Protein AF-A0A9E0XZK2-F1 (afdb_monomer)

Mean predicted aligned error: 10.52 Å

Radius of gyration: 26.74 Å; Cα contacts (8 Å, |Δi|>4): 303; chains: 1; bounding box: 46×70×81 Å

Nearest PDB structures (foldseek):
  4ja3-assembly2_B  TM=2.113E-01  e=4.825E+00  Escherichia coli K-12
  7a0g-assembly1_HHH  TM=1.612E-01  e=3.892E+00  Serratia marcescens
  7p3r-assembly1_C  TM=1.752E-01  e=7.417E+00  Vibrio cholerae O1 biovar El Tor str. N16961

Sequence (325 aa):
MNGPWITQVLPELVREGLITADQAERIRARYAADPQRSGNRMLLVFAILGSLLVGLGIILIIAHNWDDLGRGTRTAIAFVPVVLGQGLVLYGIIRSPEVAAWREGPAVLLASALCACVSLIAQIHHIGGSLEGYLLTCAVLILPLLYVPGSFCAALGYLAMITWYAWIVRFEGFSTGERPWWFVPLLLAAVPFYLREARRNGTGAAFLWLSFFFALSTGLGSQLFYTDWTPAHVLGLAALAAAFTLVPWSHAGRELRTWPWVLIGGATMLLIMCVFSFRPVWEEFDMKDRADWPLIGVYIAIGTVAYVLASRTREPFERWPYPEG

Secondary structure (DSSP, 8-state):
--HHHHHHHHHHHHHTTSS-HHHHHHHHHHHS--GGGS--HHHHHHHHHHHHHHHHHHHHHHHHTTTTS-HHHHHHHHHHHHHHHHHHHHHHHHH-TT-HHHHHHHHHHHHHHHHHHHHHHHHHTT----HHHHHHHHHHHHHHHHHTT--HHHHHHHHHHHHHHHHHHHHHTTTTT---TTHHHHHHTTHHHHHHHHHHHTTSHHHHHHHHHHHHHHHHHHHTT-SS--HHHHHHHHHHHHHHHHGGGG--SS----HHHHHHHHHHHHHHHHHTTSHHHHHS--TT--TTHHHHHHHHHHHHHHHHHHHTT--TTS-SS----

Solvent-accessible surface area (backbone atoms only — not comparable to full-atom values): 17680 Å² total; per-residue (Å²): 133,73,58,73,59,60,64,66,49,42,65,55,40,39,72,70,65,78,40,52,72,68,57,44,50,54,50,39,65,72,48,53,69,64,68,82,74,62,63,58,63,67,58,51,49,49,50,51,51,51,50,50,52,52,52,49,52,53,50,49,56,51,59,75,48,46,85,82,48,54,69,70,57,51,52,52,58,42,44,47,53,34,56,52,16,52,51,42,35,51,47,15,59,75,76,37,70,86,42,62,65,37,29,34,52,26,38,42,48,24,43,52,24,46,44,51,24,55,55,46,49,30,61,77,68,67,54,84,79,54,68,48,58,52,40,50,52,41,44,63,70,40,51,58,43,40,67,73,64,50,16,64,63,41,42,52,52,43,46,53,42,45,39,48,29,30,47,47,38,25,62,75,21,58,88,78,68,44,57,40,66,68,39,56,61,57,53,56,70,46,44,65,51,52,55,52,44,49,74,73,44,19,73,38,73,66,39,28,52,50,35,34,52,50,40,49,36,52,59,55,50,63,58,43,66,60,86,71,82,40,79,65,51,54,54,18,50,46,21,42,20,50,27,29,50,35,53,65,49,64,56,88,70,65,80,54,41,40,62,41,25,30,52,51,14,48,50,50,42,50,50,49,57,56,57,70,65,39,68,70,64,66,72,71,52,66,87,81,79,67,89,59,53,68,60,30,50,50,27,38,50,49,18,52,50,37,47,59,51,20,61,75,67,46,72,84,90,76,68,85,93,60,88,89,102

Foldseek 3Di:
DDLPVLLVCLVVCCVVVVDPPVVSVVSCVVSVPPVVVPDPVVVVVVVVVVVVVVVVVVVVVCVVCVVVDDLVVLLVVLCVQLVVLVVLQVCCVPPPLPDLCSLAVSLVSNLVSLLSSLVSNCVSVVPDDDPLVSLLSSLVVSLVSCPRSVHLNSLLVSLVSLLVSQVCQLVVCLVVLGGSPVSVVSLVSCVVSLVVCCVPPQVDPSNLVSLLSNLVSVLSNLVSNDNDDAPLVLLLLLLLLLLLLLVQLLDPDDPGNNCSSPVSSVVSNVVSCVVVVDPVVNVPHDPPDDPCVVSSVVSNVSSVVSVVSSVVRDDPPPDPDDDDD

Structure (mmCIF, N/CA/C/O backbone):
data_AF-A0A9E0XZK2-F1
#
_entry.id   AF-A0A9E0XZK2-F1
#
loop_
_atom_site.group_PDB
_atom_site.id
_atom_site.type_symbol
_atom_site.label_atom_id
_atom_site.label_alt_id
_atom_site.label_comp_id
_atom_site.label_asym_id
_atom_site.label_entity_id
_atom_site.label_seq_id
_atom_site.pdbx_PDB_ins_code
_atom_site.Cartn_x
_atom_site.Cartn_y
_atom_site.Cartn_z
_atom_site.occupancy
_atom_site.B_iso_or_equiv
_atom_site.auth_seq_id
_atom_site.auth_comp_id
_atom_site.auth_asym_id
_atom_site.auth_atom_id
_atom_site.pdbx_PDB_model_num
ATOM 1 N N . MET A 1 1 ? -10.520 10.679 30.299 1.00 44.84 1 MET A N 1
ATOM 2 C CA . MET A 1 1 ? -10.585 11.101 31.716 1.00 44.84 1 MET A CA 1
ATOM 3 C C . MET A 1 1 ? -10.007 9.972 32.555 1.00 44.84 1 MET A C 1
ATOM 5 O O . MET A 1 1 ? -10.481 8.849 32.445 1.00 44.84 1 MET A O 1
ATOM 9 N N . ASN A 1 2 ? -8.914 10.229 33.271 1.00 43.69 2 ASN A N 1
ATOM 10 C CA . ASN A 1 2 ? -8.074 9.188 33.870 1.00 43.69 2 ASN A CA 1
ATOM 11 C C . ASN A 1 2 ? -8.764 8.582 35.115 1.00 43.69 2 ASN A C 1
ATOM 13 O O . ASN A 1 2 ? -8.826 9.220 36.148 1.00 43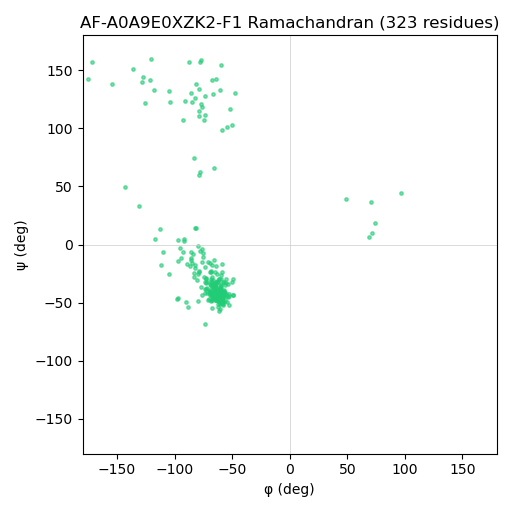.69 2 ASN A O 1
ATOM 17 N N . GLY A 1 3 ? -9.278 7.352 3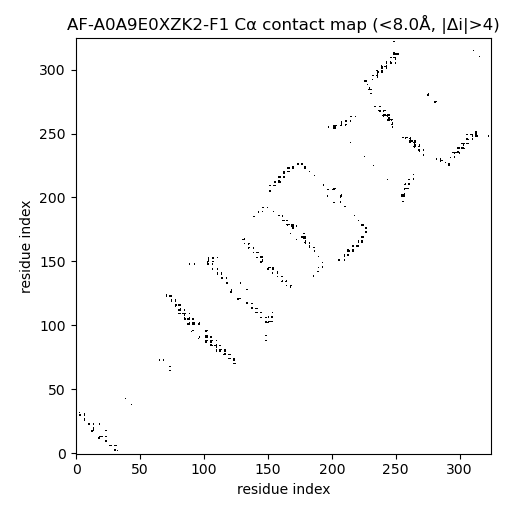5.060 1.00 55.72 3 GLY A N 1
ATOM 18 C CA . GLY A 1 3 ? -9.900 6.684 36.225 1.00 55.72 3 GLY A CA 1
ATOM 19 C C . GLY A 1 3 ? -9.099 6.669 37.552 1.00 55.72 3 GLY A C 1
ATOM 20 O O . GLY A 1 3 ? -9.735 6.761 38.600 1.00 55.72 3 GLY A O 1
ATOM 21 N N . PRO A 1 4 ? -7.744 6.625 37.560 1.00 58.91 4 PRO A N 1
ATOM 22 C CA . PRO A 1 4 ? -6.965 6.505 38.800 1.00 58.91 4 PRO A CA 1
ATOM 23 C C . PRO A 1 4 ? -7.037 7.707 39.752 1.00 58.91 4 PRO A C 1
ATOM 25 O O . PRO A 1 4 ? -6.929 7.524 40.963 1.00 58.91 4 PRO A O 1
ATOM 28 N N . TRP A 1 5 ? -7.214 8.934 39.240 1.00 70.44 5 TRP A N 1
ATOM 29 C CA . TRP A 1 5 ? -7.213 10.129 40.100 1.00 70.44 5 TRP A CA 1
ATOM 30 C C . TRP A 1 5 ? -8.532 10.273 40.867 1.00 70.44 5 TRP A C 1
ATOM 32 O O . TRP A 1 5 ? -8.520 10.621 42.041 1.00 70.44 5 TRP A O 1
ATOM 42 N N . ILE A 1 6 ? -9.664 9.915 40.246 1.00 73.19 6 ILE A N 1
ATOM 43 C CA . ILE A 1 6 ? -10.992 9.994 40.877 1.00 73.19 6 ILE A CA 1
ATOM 44 C C . ILE A 1 6 ? -11.034 9.126 42.138 1.00 73.19 6 ILE A C 1
ATOM 46 O O . ILE A 1 6 ? -11.542 9.555 43.169 1.00 73.19 6 ILE A O 1
ATOM 50 N N . THR A 1 7 ? -10.436 7.932 42.095 1.00 75.38 7 THR A N 1
ATOM 51 C CA . THR A 1 7 ? -10.405 7.022 43.249 1.00 75.38 7 THR A CA 1
ATOM 52 C C . THR A 1 7 ? -9.546 7.516 44.415 1.00 75.38 7 THR A C 1
ATOM 54 O O . THR A 1 7 ? -9.782 7.099 45.547 1.00 75.38 7 THR A O 1
ATOM 57 N N . GLN A 1 8 ? -8.573 8.397 44.155 1.00 80.00 8 GLN A N 1
ATOM 58 C CA . GLN A 1 8 ? -7.683 8.967 45.173 1.00 80.00 8 GLN A CA 1
ATOM 59 C C . GLN A 1 8 ? -8.307 10.165 45.901 1.00 80.00 8 GLN A C 1
ATOM 61 O O . GLN A 1 8 ? -7.992 10.377 47.065 1.00 80.00 8 GLN A O 1
ATOM 66 N N . VAL A 1 9 ? -9.216 10.901 45.250 1.00 85.25 9 VAL A N 1
ATOM 67 C CA . VAL A 1 9 ? -9.875 12.102 45.810 1.00 85.25 9 VAL A CA 1
ATOM 68 C C . VAL A 1 9 ? -11.166 11.758 46.581 1.00 85.25 9 VAL A C 1
ATOM 70 O O . VAL A 1 9 ? -11.630 12.532 47.415 1.00 85.25 9 VAL A O 1
ATOM 73 N N . LEU A 1 10 ? -11.728 10.557 46.381 1.00 84.88 10 LEU A N 1
ATOM 74 C CA . LEU A 1 10 ? -12.917 10.059 47.098 1.00 84.88 10 LEU A CA 1
ATOM 75 C C . LEU A 1 10 ? -12.867 10.193 48.638 1.00 84.88 10 LEU A C 1
ATOM 77 O O . LEU A 1 10 ? -13.878 10.600 49.207 1.00 84.88 10 LEU A O 1
ATOM 81 N N . PRO A 1 11 ? -11.756 9.883 49.340 1.00 84.69 11 PRO A N 1
ATOM 82 C CA . PRO A 1 11 ? -11.688 10.019 50.798 1.00 84.69 11 PRO A CA 1
ATOM 83 C C . PRO A 1 11 ? -11.812 11.472 51.270 1.00 84.69 11 PRO A C 1
ATOM 85 O O . PRO A 1 11 ? -12.386 11.735 52.325 1.00 84.69 11 PRO A O 1
ATOM 88 N N . GLU A 1 12 ? -11.290 12.412 50.485 1.00 85.00 12 GLU A N 1
ATOM 89 C CA . GLU A 1 12 ? -11.309 13.840 50.796 1.00 85.00 12 GLU A CA 1
ATOM 90 C C . GLU A 1 12 ? -12.720 14.414 50.612 1.00 85.00 12 GLU A C 1
ATOM 92 O O . GLU A 1 12 ? -13.231 15.082 51.506 1.00 85.00 12 GLU A O 1
ATOM 97 N N . LEU A 1 13 ? -13.417 14.003 49.546 1.00 84.75 13 LEU A N 1
ATOM 98 C CA . LEU A 1 13 ? -14.821 14.354 49.284 1.00 84.75 13 LEU A CA 1
ATOM 99 C C . LEU A 1 13 ? -15.794 13.805 50.343 1.00 84.75 13 LEU A C 1
ATOM 101 O O . LEU A 1 13 ? -16.803 14.443 50.646 1.00 84.75 13 LEU A O 1
ATOM 105 N N . VAL A 1 14 ? -15.503 12.631 50.919 1.00 89.19 14 VAL A N 1
ATOM 106 C CA . VAL A 1 14 ? -16.259 12.088 52.064 1.00 89.19 14 VAL A CA 1
ATOM 107 C C . VAL A 1 14 ? -15.980 12.906 53.326 1.00 89.19 14 VAL A C 1
ATOM 109 O O . VAL A 1 14 ? -16.904 13.206 54.081 1.00 89.19 14 VAL A O 1
ATOM 112 N N . ARG A 1 15 ? -14.720 13.303 53.554 1.00 86.38 15 ARG A N 1
ATOM 113 C CA . ARG A 1 15 ? -14.320 14.116 54.713 1.00 86.38 15 ARG A CA 1
ATOM 114 C C . ARG A 1 15 ? -14.919 15.524 54.674 1.00 86.38 15 ARG A C 1
ATOM 116 O O . ARG A 1 15 ? -15.268 16.059 55.719 1.00 86.38 15 ARG A O 1
ATOM 123 N N . GLU A 1 16 ? -15.061 16.099 53.486 1.00 89.75 16 GLU A N 1
ATOM 124 C CA . GLU A 1 16 ? -15.714 17.394 53.255 1.00 89.75 16 GLU A CA 1
ATOM 125 C C . GLU A 1 16 ? -17.250 17.318 53.318 1.00 89.75 16 GLU A C 1
ATOM 127 O O . GLU A 1 16 ? -17.923 18.341 53.219 1.00 89.75 16 GLU A O 1
ATOM 132 N N . GLY A 1 17 ? -17.826 16.121 53.491 1.00 85.81 17 GLY A N 1
ATOM 133 C CA . GLY A 1 17 ? -19.275 15.920 53.571 1.00 85.81 17 GLY A CA 1
ATOM 134 C C . GLY A 1 17 ? -20.010 16.111 52.241 1.00 85.81 17 GLY A C 1
ATOM 135 O O . GLY A 1 17 ? -21.238 16.133 52.220 1.00 85.81 17 GLY A O 1
ATOM 136 N N . LEU A 1 18 ? -19.278 16.232 51.129 1.00 85.38 18 LEU A N 1
ATOM 137 C CA . LEU A 1 18 ? -19.838 16.422 49.789 1.00 85.38 18 LEU A CA 1
ATOM 138 C C . LEU A 1 18 ? -20.483 15.142 49.244 1.00 85.38 18 LEU A C 1
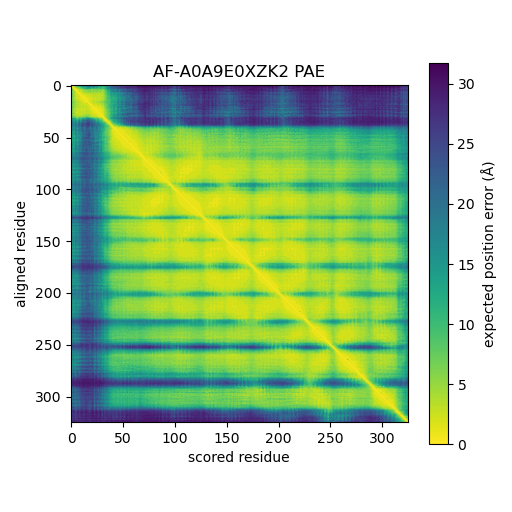ATOM 140 O O . LEU A 1 18 ? -21.417 15.211 48.445 1.00 85.38 18 LEU A O 1
ATOM 144 N N . ILE A 1 19 ? -19.992 13.976 49.669 1.00 89.31 19 ILE A N 1
ATOM 145 C CA . ILE A 1 19 ? -20.545 12.663 49.321 1.00 89.31 19 ILE A CA 1
ATOM 146 C C . ILE A 1 19 ? -20.605 11.757 50.553 1.00 89.31 19 ILE A C 1
ATOM 148 O O . ILE A 1 19 ? -19.788 11.851 51.467 1.00 89.31 19 ILE A O 1
ATOM 152 N N . THR A 1 20 ? -21.559 10.832 50.562 1.00 88.94 20 THR A N 1
ATOM 153 C CA . THR A 1 20 ? -21.659 9.794 51.598 1.00 88.94 20 THR A CA 1
ATOM 154 C C . THR A 1 20 ? -20.655 8.662 51.360 1.00 88.94 20 THR A C 1
ATOM 156 O O . THR A 1 20 ? -20.240 8.408 50.227 1.00 88.94 20 THR A O 1
ATOM 159 N N . ALA A 1 21 ? -20.299 7.930 52.422 1.00 84.25 21 ALA A N 1
ATOM 160 C CA . ALA A 1 21 ? -19.423 6.758 52.323 1.00 84.25 21 ALA A CA 1
ATOM 161 C C . ALA A 1 21 ? -19.968 5.697 51.343 1.00 84.25 21 ALA A C 1
ATOM 163 O O . ALA A 1 21 ? -19.204 5.090 50.597 1.00 84.25 21 ALA A O 1
ATOM 164 N N . ASP A 1 22 ? -21.293 5.540 51.279 1.00 83.94 22 ASP A N 1
ATOM 165 C CA . ASP A 1 22 ? -21.962 4.611 50.362 1.00 83.94 22 ASP A CA 1
ATOM 166 C C . ASP A 1 22 ? -21.847 5.057 48.888 1.00 83.94 22 ASP A C 1
ATOM 168 O O . ASP A 1 22 ? -21.555 4.263 47.991 1.00 83.94 22 ASP A O 1
ATOM 172 N N . GLN A 1 23 ? -21.977 6.363 48.619 1.00 84.19 23 GLN A N 1
ATOM 173 C CA . GLN A 1 23 ? -21.749 6.929 47.283 1.00 84.19 23 GLN A CA 1
ATOM 174 C C . GLN A 1 23 ? -20.290 6.794 46.844 1.00 84.19 23 GLN A C 1
ATOM 176 O O . GLN A 1 23 ? -20.031 6.473 45.681 1.00 84.19 23 GLN A O 1
ATOM 181 N N . ALA A 1 24 ? -19.346 7.004 47.762 1.00 84.69 24 ALA A N 1
ATOM 182 C CA . ALA A 1 24 ? -17.931 6.828 47.477 1.00 84.69 24 ALA A CA 1
ATOM 183 C C . ALA A 1 24 ? -17.616 5.384 47.074 1.00 84.69 24 ALA A C 1
ATOM 185 O O . ALA A 1 24 ? -16.894 5.165 46.100 1.00 84.69 24 ALA A O 1
ATOM 186 N N . GLU A 1 25 ? -18.229 4.406 47.741 1.00 81.69 25 GLU A N 1
ATOM 187 C CA . GLU A 1 25 ? -17.997 2.997 47.440 1.00 81.69 25 GLU A CA 1
ATOM 188 C C . GLU A 1 25 ? -18.648 2.555 46.125 1.00 81.69 25 GLU A C 1
ATOM 190 O O . GLU A 1 25 ? -18.048 1.802 45.359 1.00 81.69 25 GLU A O 1
ATOM 195 N N . ARG A 1 26 ? -19.805 3.119 45.757 1.00 81.00 26 ARG A N 1
ATOM 196 C CA . ARG A 1 26 ? -20.411 2.920 44.426 1.00 81.00 26 ARG A CA 1
ATOM 197 C C . ARG A 1 26 ? -19.560 3.497 43.294 1.00 81.00 26 ARG A C 1
ATOM 199 O O . ARG A 1 26 ? -19.451 2.887 42.229 1.00 81.00 26 ARG A O 1
ATOM 206 N N . ILE A 1 27 ? -18.946 4.662 43.507 1.00 80.19 27 ILE A N 1
ATOM 207 C CA . ILE A 1 27 ? -18.027 5.277 42.537 1.00 80.19 27 ILE A CA 1
ATOM 208 C C . ILE A 1 27 ? -16.739 4.455 42.453 1.00 80.19 27 ILE A C 1
ATOM 210 O O . ILE A 1 27 ? -16.266 4.169 41.352 1.00 80.19 27 ILE A O 1
ATOM 214 N N . ARG A 1 28 ? -16.207 4.008 43.595 1.00 80.25 28 ARG A N 1
ATOM 215 C CA . ARG A 1 28 ? -15.043 3.124 43.647 1.00 80.25 28 ARG A CA 1
ATOM 216 C C . ARG A 1 28 ? -15.325 1.808 42.929 1.00 80.25 28 ARG A C 1
ATOM 218 O O . ARG A 1 28 ? -14.511 1.422 42.112 1.00 80.25 28 ARG A O 1
ATOM 225 N N . ALA A 1 29 ? -16.486 1.185 43.107 1.00 78.81 29 ALA A N 1
ATOM 226 C CA . ALA A 1 29 ? -16.873 -0.023 42.374 1.00 78.81 29 ALA A CA 1
ATOM 227 C C . ALA A 1 29 ? -17.018 0.209 40.856 1.00 78.81 29 ALA A C 1
ATOM 229 O O . ALA A 1 29 ? -16.722 -0.677 40.060 1.00 78.81 29 ALA A O 1
ATOM 230 N N . ARG A 1 30 ? -17.437 1.409 40.430 1.00 77.88 30 ARG A N 1
ATOM 231 C CA . ARG A 1 30 ? -17.561 1.773 39.007 1.00 77.88 30 ARG A CA 1
ATOM 232 C C . ARG A 1 30 ? -16.209 2.008 38.323 1.00 77.88 30 ARG A C 1
ATOM 234 O O . ARG A 1 30 ? -16.104 1.768 37.120 1.00 77.88 30 ARG A O 1
ATOM 241 N N . TYR A 1 31 ? -15.223 2.510 39.068 1.00 70.31 31 TYR A N 1
ATOM 242 C CA . TYR A 1 31 ? -13.893 2.890 38.572 1.00 70.31 31 TYR A CA 1
ATOM 243 C C . TYR A 1 31 ? -12.756 1.980 39.035 1.00 70.31 31 TYR A C 1
ATOM 245 O O . TYR A 1 31 ? -11.636 2.150 38.551 1.00 70.31 31 TYR A O 1
ATOM 253 N N . ALA A 1 32 ? -13.022 1.025 39.930 1.00 68.00 32 ALA A N 1
ATOM 254 C CA . ALA A 1 32 ? -12.145 -0.093 40.227 1.00 68.00 32 ALA A CA 1
ATOM 255 C C . ALA A 1 32 ? -11.882 -0.763 38.888 1.00 68.00 32 ALA A C 1
ATOM 257 O O . ALA A 1 32 ? -12.764 -1.390 38.303 1.00 68.00 32 ALA A O 1
ATOM 258 N N . ALA A 1 33 ? -10.704 -0.467 38.347 1.00 54.41 33 ALA A N 1
ATOM 259 C CA . ALA A 1 33 ? -10.295 -0.915 37.041 1.00 54.41 33 ALA A CA 1
ATOM 260 C C . ALA A 1 33 ? -10.500 -2.420 37.017 1.00 54.41 33 ALA A C 1
ATOM 262 O O . ALA A 1 33 ? -9.887 -3.112 37.822 1.00 54.41 33 ALA A O 1
ATOM 263 N N . ASP A 1 34 ? -11.391 -2.882 36.143 1.00 51.97 34 ASP A N 1
ATOM 264 C CA . ASP A 1 34 ? -11.620 -4.294 35.894 1.00 51.97 34 ASP A CA 1
ATOM 265 C C . ASP A 1 34 ? -10.248 -4.947 35.636 1.00 51.97 34 ASP A C 1
ATOM 267 O O . ASP A 1 34 ? -9.660 -4.720 34.568 1.00 51.97 34 ASP A O 1
ATOM 271 N N . PRO A 1 35 ? -9.665 -5.683 36.607 1.00 50.66 35 PRO A N 1
ATOM 272 C CA . PRO A 1 35 ? -8.303 -6.197 36.482 1.00 50.66 35 PRO A CA 1
ATOM 273 C C . PRO A 1 35 ? -8.206 -7.193 35.321 1.00 50.66 35 PRO A C 1
ATOM 275 O O . PRO A 1 35 ? -7.126 -7.445 34.790 1.00 50.66 35 PRO A O 1
ATOM 278 N N . GLN A 1 36 ? -9.352 -7.717 34.873 1.00 47.94 36 GLN A N 1
ATOM 279 C CA . GLN A 1 36 ? -9.474 -8.607 33.726 1.00 47.94 36 GLN A CA 1
ATOM 280 C C . GLN A 1 36 ? -9.250 -7.905 32.380 1.00 47.94 36 GLN A C 1
ATOM 282 O O . GLN A 1 36 ? -8.971 -8.583 31.392 1.00 47.94 36 GLN A O 1
ATOM 287 N N . ARG A 1 37 ? -9.277 -6.564 32.310 1.00 48.84 37 ARG A N 1
ATOM 288 C CA . ARG A 1 37 ? -8.927 -5.819 31.086 1.00 48.84 37 ARG A CA 1
ATOM 289 C C . ARG A 1 37 ? -7.440 -5.525 30.927 1.00 48.84 37 ARG A C 1
ATOM 291 O O . ARG A 1 37 ? -7.005 -5.288 29.799 1.00 48.84 37 ARG A O 1
ATOM 298 N N . SER A 1 38 ? -6.633 -5.592 31.988 1.00 52.44 38 SER A N 1
ATOM 299 C CA . SER A 1 38 ? -5.178 -5.663 31.830 1.00 52.44 38 SER A CA 1
ATOM 300 C C . SER A 1 38 ? -4.784 -7.115 31.580 1.00 52.44 38 SER A C 1
ATOM 302 O O . SER A 1 38 ? -4.277 -7.796 32.468 1.00 52.44 38 SER A O 1
ATOM 304 N N . GLY A 1 39 ? -5.051 -7.608 30.366 1.00 60.12 39 GLY A N 1
ATOM 305 C CA . GLY A 1 39 ? -4.529 -8.899 29.926 1.00 60.12 39 GLY A CA 1
ATOM 306 C C . GLY A 1 39 ? -3.038 -8.973 30.254 1.00 60.12 39 GLY A C 1
ATOM 307 O O . GLY A 1 39 ? -2.304 -8.012 30.003 1.00 60.12 39 GLY A O 1
ATOM 308 N N . ASN A 1 40 ? -2.613 -10.067 30.892 1.00 78.00 40 ASN A N 1
ATOM 309 C CA . ASN A 1 40 ? -1.258 -10.217 31.409 1.00 78.00 40 ASN A CA 1
ATOM 310 C C . ASN A 1 40 ? -0.259 -10.068 30.250 1.00 78.00 40 ASN A C 1
ATOM 312 O O . ASN A 1 40 ? -0.056 -11.002 29.475 1.00 78.00 40 ASN A O 1
ATOM 316 N N . ARG A 1 41 ? 0.332 -8.873 30.097 1.00 81.88 41 ARG A N 1
ATOM 317 C CA . ARG A 1 41 ? 1.207 -8.520 28.965 1.00 81.88 41 ARG A CA 1
ATOM 318 C C . ARG A 1 41 ? 2.362 -9.506 28.832 1.00 81.88 41 ARG A C 1
ATOM 320 O O . ARG A 1 41 ? 2.767 -9.818 27.722 1.00 81.88 41 ARG A O 1
ATOM 327 N N . MET A 1 42 ? 2.837 -10.036 29.956 1.00 85.62 42 MET A N 1
ATOM 328 C CA . MET A 1 42 ? 3.874 -11.059 29.996 1.00 85.62 42 MET A CA 1
ATOM 329 C C . MET A 1 42 ? 3.390 -12.385 29.400 1.00 85.62 42 MET A C 1
ATOM 331 O O . MET A 1 42 ? 4.092 -12.986 28.596 1.00 85.62 42 MET A O 1
ATOM 335 N N . LEU A 1 43 ? 2.159 -12.802 29.712 1.00 88.69 43 LEU A N 1
ATOM 336 C CA . LEU A 1 43 ? 1.545 -13.991 29.120 1.00 88.69 43 LEU A CA 1
ATOM 337 C C . LEU A 1 43 ? 1.278 -13.805 27.622 1.00 88.69 43 LEU A C 1
ATOM 339 O O . LEU A 1 43 ? 1.485 -14.738 26.857 1.00 88.69 43 LEU A O 1
ATOM 343 N N . LEU A 1 44 ? 0.897 -12.599 27.187 1.00 86.00 44 LEU A N 1
ATOM 344 C CA . LEU A 1 44 ? 0.787 -12.267 25.763 1.00 86.00 44 LEU A CA 1
ATOM 345 C C . LEU A 1 44 ? 2.148 -12.358 25.060 1.00 86.00 44 LEU A C 1
ATOM 347 O O . LEU A 1 44 ? 2.236 -12.957 23.995 1.00 86.00 44 LEU A O 1
ATOM 351 N N . VAL A 1 45 ? 3.210 -11.806 25.654 1.00 90.44 45 VAL A N 1
ATOM 352 C CA . VAL A 1 45 ? 4.573 -11.898 25.105 1.00 90.44 45 VAL A CA 1
ATOM 353 C C . VAL A 1 45 ? 5.022 -13.355 25.013 1.00 90.44 45 VAL A C 1
ATOM 355 O O . VAL A 1 45 ? 5.504 -13.767 23.962 1.00 90.44 45 VAL A O 1
ATOM 358 N N . PHE A 1 46 ? 4.807 -14.161 26.058 1.00 93.12 46 PHE A N 1
ATOM 359 C CA . PHE A 1 46 ? 5.119 -15.591 26.020 1.00 93.12 46 PHE A CA 1
ATOM 360 C C . PHE A 1 46 ? 4.260 -16.361 25.017 1.00 93.12 46 PHE A C 1
ATOM 362 O O . PHE A 1 46 ? 4.777 -17.257 24.358 1.00 93.12 46 PHE A O 1
ATOM 369 N N . ALA A 1 47 ? 2.987 -16.004 24.846 1.00 89.25 47 ALA A N 1
ATOM 370 C CA . ALA A 1 47 ? 2.125 -16.605 23.833 1.00 89.25 47 ALA A CA 1
ATOM 371 C C . ALA A 1 47 ? 2.606 -16.266 22.414 1.00 89.25 47 ALA A C 1
ATOM 373 O O . ALA A 1 47 ? 2.687 -17.156 21.570 1.00 89.25 47 ALA A O 1
ATOM 374 N N . ILE A 1 48 ? 2.989 -15.009 22.160 1.00 89.81 48 ILE A N 1
ATOM 375 C CA . ILE A 1 48 ? 3.552 -14.577 20.875 1.00 89.81 48 ILE A CA 1
ATOM 376 C C . ILE A 1 48 ? 4.865 -15.317 20.612 1.00 89.81 48 ILE A C 1
ATOM 378 O O . ILE A 1 48 ? 4.978 -15.984 19.587 1.00 89.81 48 ILE A O 1
ATOM 382 N N . LEU A 1 49 ? 5.821 -15.272 21.545 1.00 92.25 49 LEU A N 1
ATOM 383 C CA . LEU A 1 49 ? 7.103 -15.969 21.410 1.00 92.25 49 LEU A CA 1
ATOM 384 C C . LEU A 1 49 ? 6.904 -17.473 21.210 1.00 92.25 49 LEU A C 1
ATOM 386 O O . LEU A 1 49 ? 7.445 -18.033 20.265 1.00 92.25 49 LEU A O 1
ATOM 390 N N . GLY A 1 50 ? 6.079 -18.116 22.036 1.00 93.56 50 GLY A N 1
ATOM 391 C CA . GLY A 1 50 ? 5.765 -19.538 21.912 1.00 93.56 50 GLY A CA 1
ATOM 392 C C . GLY A 1 50 ? 5.170 -19.883 20.547 1.00 93.56 50 GLY A C 1
ATOM 393 O O . GLY A 1 50 ? 5.629 -20.823 19.904 1.00 93.56 50 GLY A O 1
ATOM 394 N N . SER A 1 51 ? 4.213 -19.090 20.056 1.00 91.31 51 SER A N 1
ATOM 395 C CA . SER A 1 51 ? 3.621 -19.295 18.728 1.00 91.31 51 SER A CA 1
ATOM 396 C C . SER A 1 51 ? 4.633 -19.120 17.590 1.00 91.31 51 SER A C 1
ATOM 398 O O . SER A 1 51 ? 4.620 -19.904 16.642 1.00 91.31 51 SER A O 1
ATOM 400 N N . LEU A 1 52 ? 5.554 -18.155 17.709 1.00 91.50 52 LEU A N 1
ATOM 401 C CA . LEU A 1 52 ? 6.633 -17.939 16.745 1.00 91.50 52 LEU A CA 1
ATOM 402 C C . LEU A 1 52 ? 7.624 -19.104 16.747 1.00 91.50 52 LEU A C 1
ATOM 404 O O . LEU A 1 52 ? 7.986 -19.577 15.676 1.00 91.50 52 LEU A O 1
ATOM 408 N N . LEU A 1 53 ? 8.028 -19.598 17.923 1.00 94.62 53 LEU A N 1
ATOM 409 C CA . LEU A 1 53 ? 8.921 -20.754 18.036 1.00 94.62 53 LEU A CA 1
ATOM 410 C C . LEU A 1 53 ? 8.281 -22.017 17.452 1.00 94.62 53 LEU A C 1
ATOM 412 O O . LEU A 1 53 ? 8.942 -22.745 16.718 1.00 94.62 53 LEU A O 1
ATOM 416 N N . VAL A 1 54 ? 7.000 -22.268 17.740 1.00 94.31 54 VAL A N 1
ATOM 417 C CA . VAL A 1 54 ? 6.268 -23.411 17.173 1.00 94.31 54 VAL A CA 1
ATOM 418 C C . VAL A 1 54 ? 6.161 -23.280 15.655 1.00 94.31 54 VAL A C 1
ATOM 420 O O . VAL A 1 54 ? 6.479 -24.228 14.940 1.00 94.31 54 VAL A O 1
ATOM 423 N N . GLY A 1 55 ? 5.772 -22.105 15.151 1.00 90.50 55 GLY A N 1
ATOM 424 C CA . GLY A 1 55 ? 5.701 -21.839 13.715 1.00 90.50 55 GLY A CA 1
ATOM 425 C C . GLY A 1 55 ? 7.052 -22.036 13.025 1.00 90.50 55 GLY A C 1
ATOM 426 O O . GLY A 1 55 ? 7.129 -22.721 12.008 1.00 90.50 55 GLY A O 1
ATOM 427 N N . LEU A 1 56 ? 8.129 -21.514 13.616 1.00 92.62 56 LEU A N 1
ATOM 428 C CA . LEU A 1 56 ? 9.486 -21.680 13.104 1.00 92.62 56 LEU A CA 1
ATOM 429 C C . LEU A 1 56 ? 9.937 -23.144 13.142 1.00 92.62 56 LEU A C 1
ATOM 431 O O . LEU A 1 56 ? 10.529 -23.614 12.178 1.00 92.62 56 LEU A O 1
ATOM 435 N N . GLY A 1 57 ? 9.622 -23.885 14.207 1.00 96.25 57 GLY A N 1
ATOM 436 C CA . GLY A 1 57 ? 9.911 -25.316 14.308 1.00 96.25 57 GLY A CA 1
ATOM 437 C C . GLY A 1 57 ? 9.232 -26.127 13.202 1.00 96.25 57 GLY A C 1
ATOM 438 O O . GLY A 1 57 ? 9.878 -26.955 12.564 1.00 96.25 57 GLY A O 1
ATOM 439 N N . ILE A 1 58 ? 7.959 -25.838 12.910 1.00 92.25 58 ILE A N 1
ATOM 440 C CA . ILE A 1 58 ? 7.231 -26.458 11.791 1.00 92.25 58 ILE A CA 1
ATOM 441 C C . ILE A 1 58 ? 7.914 -26.123 10.459 1.00 92.25 58 ILE A C 1
ATOM 443 O O . ILE A 1 58 ? 8.160 -27.024 9.657 1.00 92.25 58 ILE A O 1
ATOM 447 N N . ILE A 1 59 ? 8.263 -24.851 10.237 1.00 92.88 59 ILE A N 1
ATOM 448 C CA . ILE A 1 59 ? 8.964 -24.412 9.021 1.00 92.88 59 ILE A CA 1
ATOM 449 C C . ILE A 1 59 ? 10.314 -25.127 8.879 1.00 92.88 59 ILE A C 1
ATOM 451 O O . ILE A 1 59 ? 10.634 -25.577 7.785 1.00 92.88 59 ILE A O 1
ATOM 455 N N . LEU A 1 60 ? 11.083 -25.286 9.961 1.00 94.25 60 LEU A N 1
ATOM 456 C CA . LEU A 1 60 ? 12.381 -25.968 9.948 1.00 94.25 60 LEU A CA 1
ATOM 457 C C . LEU A 1 60 ? 12.259 -27.453 9.604 1.00 94.25 60 LEU A C 1
ATOM 459 O O . LEU A 1 60 ? 13.051 -27.956 8.812 1.00 94.25 60 LEU A O 1
ATOM 463 N N . ILE A 1 61 ? 11.263 -28.150 10.159 1.00 94.19 61 ILE A N 1
ATOM 464 C CA . ILE A 1 61 ? 11.010 -29.558 9.827 1.00 94.19 61 ILE A CA 1
ATOM 465 C C . ILE A 1 61 ? 10.662 -29.688 8.341 1.00 94.19 61 ILE A C 1
ATOM 467 O O . ILE A 1 61 ? 11.221 -30.543 7.656 1.00 94.19 61 ILE A O 1
ATOM 471 N N . ILE A 1 62 ? 9.780 -28.825 7.827 1.00 92.38 62 ILE A N 1
ATOM 472 C CA . ILE A 1 62 ? 9.414 -28.814 6.404 1.00 92.38 62 ILE A CA 1
ATOM 473 C C . ILE A 1 62 ? 10.636 -28.505 5.535 1.00 92.38 62 ILE A C 1
ATOM 475 O O . ILE A 1 62 ? 10.855 -29.192 4.543 1.00 92.38 62 ILE A O 1
ATOM 479 N N . ALA A 1 63 ? 11.436 -27.506 5.912 1.00 91.94 63 ALA A N 1
ATOM 480 C CA . ALA A 1 63 ? 12.631 -27.102 5.181 1.00 91.94 63 ALA A CA 1
ATOM 481 C C . ALA A 1 63 ? 13.682 -28.220 5.138 1.00 91.94 63 ALA A C 1
ATOM 483 O O . ALA A 1 63 ? 14.266 -28.462 4.089 1.00 91.94 63 ALA A O 1
ATOM 484 N N . HIS A 1 64 ? 13.887 -28.937 6.246 1.00 94.06 64 HIS A N 1
ATOM 485 C CA . HIS A 1 64 ? 14.828 -30.055 6.303 1.00 94.06 64 HIS A CA 1
ATOM 486 C C . HIS A 1 64 ? 14.414 -31.221 5.397 1.00 94.06 64 HIS A C 1
ATOM 488 O O . HIS A 1 64 ? 15.270 -31.856 4.796 1.00 94.06 64 HIS A O 1
ATOM 494 N N . ASN A 1 65 ? 13.109 -31.478 5.272 1.00 94.62 65 ASN A N 1
ATOM 495 C CA . ASN A 1 65 ? 12.577 -32.541 4.414 1.00 94.62 65 ASN A CA 1
ATOM 496 C C . ASN A 1 65 ? 12.250 -32.052 2.988 1.00 94.62 65 ASN A C 1
ATOM 498 O O . ASN A 1 65 ? 11.669 -32.800 2.209 1.00 94.62 65 ASN A O 1
ATOM 502 N N . TRP A 1 66 ? 12.555 -30.796 2.638 1.00 93.31 66 TRP A N 1
ATOM 503 C CA . TRP A 1 66 ? 12.001 -30.134 1.451 1.00 93.31 66 TRP A CA 1
ATOM 504 C C . TRP A 1 66 ? 12.358 -30.822 0.130 1.00 93.31 66 TRP A C 1
ATOM 506 O O . TRP A 1 66 ? 11.507 -30.928 -0.759 1.00 93.31 66 TRP A O 1
ATOM 516 N N . ASP A 1 67 ? 13.595 -31.301 0.014 1.00 90.88 67 ASP A N 1
ATOM 517 C CA . ASP A 1 67 ? 14.113 -31.906 -1.214 1.00 90.88 67 ASP A CA 1
ATOM 518 C C . ASP A 1 67 ? 13.515 -33.295 -1.481 1.00 90.88 67 ASP A C 1
ATOM 520 O O . ASP A 1 67 ? 13.281 -33.650 -2.640 1.00 90.88 67 ASP A O 1
ATOM 524 N N . ASP A 1 68 ? 13.154 -34.024 -0.422 1.00 94.19 68 ASP A N 1
ATOM 525 C CA . ASP A 1 68 ? 12.522 -35.346 -0.502 1.00 94.19 68 ASP A CA 1
ATOM 526 C C . ASP A 1 68 ? 11.034 -35.271 -0.893 1.00 94.19 68 ASP A C 1
ATOM 528 O O . ASP A 1 68 ? 10.421 -36.264 -1.297 1.00 94.19 68 ASP A O 1
ATOM 532 N N . LEU A 1 69 ? 10.416 -34.088 -0.805 1.00 93.25 69 LEU A N 1
ATOM 533 C CA . LEU A 1 69 ? 9.006 -33.902 -1.135 1.00 93.25 69 LEU A CA 1
ATOM 534 C C . LEU A 1 69 ? 8.783 -33.810 -2.650 1.00 93.25 69 LEU A C 1
ATOM 536 O O . LEU A 1 69 ? 9.406 -33.025 -3.373 1.00 93.25 69 LEU A O 1
ATOM 540 N N . GLY A 1 70 ? 7.777 -34.535 -3.143 1.00 94.38 70 GLY A N 1
ATOM 541 C CA . GLY A 1 70 ? 7.292 -34.384 -4.515 1.00 94.38 70 GLY A CA 1
ATOM 542 C C . GLY A 1 70 ? 6.782 -32.964 -4.807 1.00 94.38 70 GLY A C 1
ATOM 543 O O . GLY A 1 70 ? 6.318 -32.252 -3.913 1.00 94.38 70 GLY A O 1
ATOM 544 N N . ARG A 1 71 ? 6.822 -32.555 -6.084 1.00 92.56 71 ARG A N 1
ATOM 545 C CA . ARG A 1 71 ? 6.380 -31.216 -6.528 1.00 92.56 71 ARG A CA 1
ATOM 546 C C . ARG A 1 71 ? 4.955 -30.878 -6.073 1.00 92.56 71 ARG A C 1
ATOM 548 O O . ARG A 1 71 ? 4.736 -29.803 -5.531 1.00 92.56 71 ARG A O 1
ATOM 555 N N . GLY A 1 72 ? 4.012 -31.815 -6.213 1.00 94.62 72 GLY A N 1
ATOM 556 C CA . GLY A 1 72 ? 2.620 -31.611 -5.792 1.00 94.62 72 GLY A CA 1
ATOM 557 C C . GLY A 1 72 ? 2.469 -31.341 -4.291 1.00 94.62 72 GLY A C 1
ATOM 558 O O . GLY A 1 72 ? 1.725 -30.443 -3.904 1.00 94.62 72 GLY A O 1
ATOM 559 N N . THR A 1 73 ? 3.220 -32.055 -3.447 1.00 94.12 73 THR A N 1
ATOM 560 C CA . THR A 1 73 ? 3.201 -31.857 -1.990 1.00 94.12 73 THR A CA 1
ATOM 561 C C . THR A 1 73 ? 3.774 -30.496 -1.604 1.00 94.12 73 THR A C 1
ATOM 563 O O . THR A 1 73 ? 3.185 -29.804 -0.778 1.00 94.12 73 THR A O 1
ATOM 566 N N . ARG A 1 74 ? 4.875 -30.068 -2.238 1.00 94.94 74 ARG A N 1
ATOM 567 C CA . ARG A 1 74 ? 5.451 -28.730 -2.023 1.00 94.94 74 ARG A CA 1
ATOM 568 C C . ARG A 1 74 ? 4.472 -27.622 -2.404 1.00 94.94 74 ARG A C 1
ATOM 570 O O . ARG A 1 74 ? 4.288 -26.684 -1.630 1.00 94.94 74 ARG A O 1
ATOM 577 N N . THR A 1 75 ? 3.788 -27.761 -3.541 1.00 95.12 75 THR A N 1
ATOM 578 C CA . THR A 1 75 ? 2.748 -26.812 -3.959 1.00 95.12 75 THR A CA 1
ATOM 579 C C . THR A 1 75 ? 1.592 -26.792 -2.959 1.00 95.12 75 THR A C 1
ATOM 581 O O . THR A 1 75 ? 1.172 -25.717 -2.543 1.00 95.12 75 THR A O 1
ATOM 584 N N . ALA A 1 76 ? 1.118 -27.954 -2.498 1.00 95.56 76 ALA A N 1
ATOM 585 C CA . ALA A 1 76 ? 0.067 -28.021 -1.483 1.00 95.56 76 ALA A CA 1
ATOM 586 C C . ALA A 1 76 ? 0.475 -27.308 -0.181 1.00 95.56 76 ALA A C 1
ATOM 588 O O . ALA A 1 76 ? -0.293 -26.494 0.328 1.00 95.56 76 ALA A O 1
ATOM 589 N N . ILE A 1 77 ? 1.699 -27.541 0.311 1.00 94.88 77 ILE A N 1
ATOM 590 C CA . ILE A 1 77 ? 2.253 -26.863 1.495 1.00 94.88 77 ILE A CA 1
ATOM 591 C C . ILE A 1 77 ? 2.298 -25.343 1.291 1.00 94.88 77 ILE A C 1
ATOM 593 O O . ILE A 1 77 ? 1.909 -24.603 2.193 1.00 94.88 77 ILE A O 1
ATOM 597 N N . ALA A 1 78 ? 2.698 -24.864 0.108 1.00 95.38 78 ALA A N 1
ATOM 598 C CA . ALA A 1 78 ? 2.743 -23.433 -0.198 1.00 95.38 78 ALA A CA 1
ATOM 599 C C . ALA A 1 78 ? 1.363 -22.752 -0.114 1.00 95.38 78 ALA A C 1
ATOM 601 O O . ALA A 1 78 ? 1.282 -21.571 0.226 1.00 95.38 78 ALA A O 1
ATOM 602 N N . PHE A 1 79 ? 0.272 -23.477 -0.385 1.00 96.94 79 PHE A N 1
ATOM 603 C CA . PHE A 1 79 ? -1.095 -22.957 -0.271 1.00 96.94 79 PHE A CA 1
ATOM 604 C C . PHE A 1 79 ? -1.684 -23.042 1.146 1.00 96.94 79 PHE A C 1
ATOM 606 O O . PHE A 1 79 ? -2.659 -22.341 1.426 1.00 96.94 79 PHE A O 1
ATOM 613 N N . VAL A 1 80 ? -1.112 -23.835 2.063 1.00 95.88 80 VAL A N 1
ATOM 614 C CA . VAL A 1 80 ? -1.642 -23.991 3.434 1.00 95.88 80 VAL A CA 1
ATOM 615 C C . VAL A 1 80 ? -1.812 -22.641 4.153 1.00 95.88 80 VAL A C 1
ATOM 617 O O . VAL A 1 80 ? -2.914 -22.382 4.645 1.00 95.88 80 VAL A O 1
ATOM 620 N N . PRO A 1 81 ? -0.813 -21.732 4.184 1.00 95.31 81 PRO A N 1
ATOM 621 C CA . PRO A 1 81 ? -0.973 -20.434 4.841 1.00 95.31 81 PRO A CA 1
ATOM 622 C C . PRO A 1 81 ? -2.063 -19.564 4.201 1.00 95.31 81 PRO A C 1
ATOM 624 O O . PRO A 1 81 ? -2.746 -18.822 4.906 1.00 95.31 81 PRO A O 1
ATOM 627 N N . VAL A 1 82 ? -2.261 -19.673 2.882 1.00 97.25 82 VAL A N 1
ATOM 628 C CA . VAL A 1 82 ? -3.293 -18.923 2.149 1.00 97.25 82 VAL A CA 1
ATOM 629 C C . VAL A 1 82 ? -4.683 -19.405 2.550 1.00 97.25 82 VAL A C 1
ATOM 631 O O . VAL A 1 82 ? -5.529 -18.587 2.905 1.00 97.25 82 VAL A O 1
ATOM 634 N N . VAL A 1 83 ? -4.911 -20.721 2.564 1.00 97.62 83 VAL A N 1
ATOM 635 C CA . VAL A 1 83 ? -6.202 -21.313 2.956 1.00 97.62 83 VAL A CA 1
ATOM 636 C C . VAL A 1 83 ? -6.532 -20.987 4.414 1.00 97.62 83 VAL A C 1
ATOM 638 O O . VAL A 1 83 ? -7.654 -20.583 4.722 1.00 97.62 83 VAL A O 1
ATOM 641 N N . LEU A 1 84 ? -5.547 -21.083 5.314 1.00 95.81 84 LEU A N 1
ATOM 642 C CA . LEU A 1 84 ? -5.719 -20.692 6.716 1.00 95.81 84 LEU A CA 1
ATOM 643 C C . LEU A 1 84 ? -6.030 -19.194 6.857 1.00 95.81 84 LEU A C 1
ATOM 645 O O . LEU A 1 84 ? -6.948 -18.826 7.589 1.00 95.81 84 LEU A O 1
ATOM 649 N N . GLY A 1 85 ? -5.317 -18.331 6.127 1.00 95.25 85 GLY A N 1
ATOM 650 C CA . GLY A 1 85 ? -5.561 -16.889 6.110 1.00 95.25 85 GLY A CA 1
ATOM 651 C C . GLY A 1 85 ? -6.963 -16.536 5.607 1.00 95.25 85 GLY A C 1
ATOM 652 O O . GLY A 1 85 ? -7.659 -15.741 6.237 1.00 95.25 85 GLY A O 1
ATOM 653 N N . GLN A 1 86 ? -7.420 -17.174 4.527 1.00 95.88 86 GLN A N 1
ATOM 654 C CA . GLN A 1 86 ? -8.780 -17.016 4.002 1.00 95.88 86 GLN A CA 1
ATOM 655 C C . GLN A 1 86 ? -9.832 -17.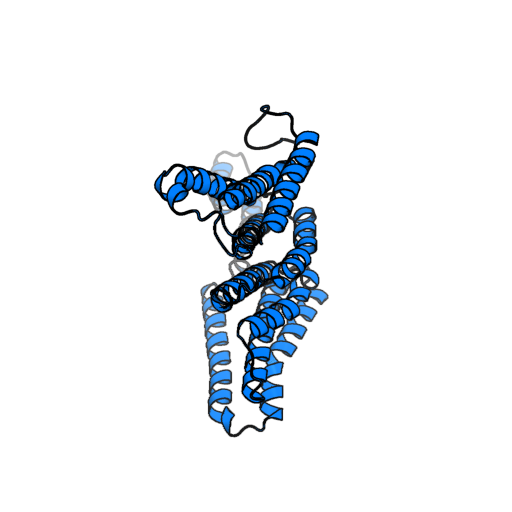438 5.033 1.00 95.88 86 GLN A C 1
ATOM 657 O O . GLN A 1 86 ? -10.788 -16.699 5.267 1.00 95.88 86 GLN A O 1
ATOM 662 N N . GLY A 1 87 ? -9.631 -18.582 5.695 1.00 95.31 87 GLY A N 1
ATOM 663 C CA . GLY A 1 87 ? -10.513 -19.061 6.759 1.00 95.31 87 GLY A CA 1
ATOM 664 C C . GLY A 1 87 ? -10.591 -18.095 7.943 1.00 95.31 87 GLY A C 1
ATOM 665 O O . GLY A 1 87 ? -11.683 -17.818 8.435 1.00 95.31 87 GLY A O 1
ATOM 666 N N . LEU A 1 88 ? -9.459 -17.524 8.367 1.00 94.00 88 LEU A N 1
ATOM 667 C CA . LEU A 1 88 ? -9.406 -16.548 9.460 1.00 94.00 88 LEU A CA 1
ATOM 668 C C . LEU A 1 88 ? -10.073 -15.217 9.094 1.00 94.00 88 LEU A C 1
ATOM 670 O O . LEU A 1 88 ? -10.791 -14.655 9.921 1.00 94.00 88 LEU A O 1
ATOM 674 N N . VAL A 1 89 ? -9.879 -14.724 7.865 1.00 93.75 89 VAL A N 1
ATOM 675 C CA . VAL A 1 89 ? -10.570 -13.523 7.368 1.00 93.75 89 VAL A CA 1
ATOM 676 C C . VAL A 1 89 ? -12.078 -13.766 7.322 1.00 93.75 89 VAL A C 1
ATOM 678 O O . VAL A 1 89 ? -12.845 -12.952 7.835 1.00 93.75 89 VAL A O 1
ATOM 681 N N . LEU A 1 90 ? -12.511 -14.904 6.771 1.00 93.81 90 LEU A N 1
ATOM 682 C CA . LEU A 1 90 ? -13.925 -15.269 6.696 1.00 93.81 90 LEU A CA 1
ATOM 683 C C . LEU A 1 90 ? -14.549 -15.399 8.091 1.00 93.81 90 LEU A C 1
ATOM 685 O O . LEU A 1 90 ? -15.621 -14.855 8.348 1.00 93.81 90 LEU A O 1
ATOM 689 N N . TYR A 1 91 ? -13.853 -16.062 9.014 1.00 92.12 91 TYR A N 1
ATOM 690 C CA . TYR A 1 91 ? -14.269 -16.173 10.408 1.00 92.12 91 TYR A CA 1
ATOM 691 C C . TYR A 1 91 ? -14.415 -14.799 11.073 1.00 92.12 91 TYR A C 1
ATOM 693 O O . TYR A 1 91 ? -15.422 -14.546 11.737 1.00 92.12 91 TYR A O 1
ATOM 701 N N . GLY A 1 92 ? -13.447 -13.898 10.867 1.00 89.25 92 GLY A N 1
ATOM 702 C CA . GLY A 1 92 ? -13.481 -12.540 11.406 1.00 89.25 92 GLY A CA 1
ATOM 703 C C . GLY A 1 92 ? -14.684 -11.740 10.908 1.00 89.25 92 GLY A C 1
ATOM 704 O O . GLY A 1 92 ? -15.352 -11.085 11.705 1.00 89.25 92 GLY A O 1
ATOM 705 N N . ILE A 1 93 ? -15.014 -11.865 9.620 1.00 88.94 93 ILE A N 1
ATOM 706 C CA . ILE A 1 93 ? -16.167 -11.194 9.004 1.00 88.94 93 ILE A CA 1
ATOM 707 C C . ILE A 1 93 ? -17.494 -11.742 9.543 1.00 88.94 93 ILE A C 1
ATOM 709 O O . ILE A 1 93 ? -18.392 -10.960 9.841 1.00 88.94 93 ILE A O 1
ATOM 713 N N . ILE A 1 94 ? -17.632 -13.066 9.681 1.00 90.56 94 ILE A N 1
ATOM 714 C CA . ILE A 1 94 ? -18.898 -13.694 10.093 1.00 90.56 94 ILE A CA 1
ATOM 715 C C . ILE A 1 94 ? -19.152 -13.524 11.594 1.00 90.56 94 ILE A C 1
ATOM 717 O O . ILE A 1 94 ? -20.282 -13.272 12.006 1.00 90.56 94 ILE A O 1
ATOM 721 N N . ARG A 1 95 ? -18.123 -13.717 12.425 1.00 86.69 95 ARG A N 1
ATOM 722 C CA . ARG A 1 95 ? -18.305 -13.927 13.869 1.00 86.69 95 ARG A CA 1
ATOM 723 C C . ARG A 1 95 ? -17.943 -12.719 14.726 1.00 86.69 95 ARG A C 1
ATOM 725 O O . ARG A 1 95 ? -18.470 -12.600 15.827 1.00 86.69 95 ARG A O 1
ATOM 732 N N . SER A 1 96 ? -17.068 -11.844 14.232 1.00 81.44 96 SER A N 1
ATOM 733 C CA . SER A 1 96 ? -16.523 -10.717 15.000 1.00 81.44 96 SER A CA 1
ATOM 734 C C . SER A 1 96 ? -16.330 -9.444 14.154 1.00 81.44 96 SER A C 1
ATOM 736 O O . SER A 1 96 ? -15.255 -8.840 14.225 1.00 81.44 96 SER A O 1
ATOM 738 N N . PRO A 1 97 ? -17.334 -8.991 13.374 1.00 77.88 97 PRO A N 1
ATOM 739 C CA . PRO A 1 97 ? -17.163 -7.880 12.431 1.00 77.88 97 PRO A CA 1
ATOM 740 C C . PRO A 1 97 ? -16.806 -6.544 13.104 1.00 77.88 97 PRO A C 1
ATOM 742 O O . PRO A 1 97 ? -16.183 -5.685 12.482 1.00 77.88 97 PRO A O 1
ATOM 745 N N . GLU A 1 98 ? -17.171 -6.365 14.376 1.00 77.38 98 GLU A N 1
ATOM 746 C CA . GLU A 1 98 ? -16.908 -5.136 15.137 1.00 77.38 98 GLU A CA 1
ATOM 747 C C . GLU A 1 98 ? -15.490 -5.074 15.728 1.00 77.38 98 GLU A C 1
ATOM 749 O O . GLU A 1 98 ? -15.005 -4.002 16.096 1.00 77.38 98 GLU A O 1
ATOM 754 N N . VAL A 1 99 ? -14.790 -6.210 15.816 1.00 80.75 99 VAL A N 1
ATOM 755 C CA . VAL A 1 99 ? -13.478 -6.287 16.465 1.00 80.75 99 VAL A CA 1
ATOM 756 C C . VAL A 1 99 ? -12.376 -6.081 15.433 1.00 80.75 99 VAL A C 1
ATOM 758 O O . VAL A 1 99 ? -12.040 -6.984 14.668 1.00 80.75 99 VAL A O 1
ATOM 761 N N . ALA A 1 100 ? -11.731 -4.912 15.472 1.00 80.50 100 ALA A N 1
ATOM 762 C CA . ALA A 1 100 ? -10.656 -4.555 14.542 1.00 80.50 100 ALA A CA 1
ATOM 763 C C . ALA A 1 100 ? -9.518 -5.597 14.478 1.00 80.50 100 ALA A C 1
ATOM 765 O O . ALA A 1 100 ? -8.974 -5.841 13.406 1.00 80.50 100 ALA A O 1
ATOM 766 N N . ALA A 1 101 ? -9.190 -6.271 15.587 1.00 81.88 101 ALA A N 1
ATOM 767 C CA . ALA A 1 101 ? -8.146 -7.302 15.609 1.00 81.88 101 ALA A CA 1
ATOM 768 C C . ALA A 1 101 ? -8.442 -8.487 14.667 1.00 81.88 101 ALA A C 1
ATOM 770 O O . ALA A 1 101 ? -7.533 -8.973 13.994 1.00 81.88 101 ALA A O 1
ATOM 771 N N . TRP A 1 102 ? -9.711 -8.901 14.562 1.00 84.56 102 TRP A N 1
ATOM 772 C CA . TRP A 1 102 ? -10.156 -9.972 13.658 1.00 84.56 102 TRP A CA 1
ATOM 773 C C . TRP A 1 102 ? -10.231 -9.533 12.192 1.00 84.56 102 TRP A C 1
ATOM 775 O O . TRP A 1 102 ? -10.360 -10.368 11.301 1.00 84.56 102 TRP A O 1
ATOM 785 N N . ARG A 1 103 ? -10.107 -8.230 11.938 1.00 85.19 103 ARG A N 1
ATOM 786 C CA . ARG A 1 103 ? -10.097 -7.636 10.604 1.00 85.19 103 ARG A CA 1
ATOM 787 C C . ARG A 1 103 ? -8.680 -7.391 10.098 1.00 85.19 103 ARG A C 1
ATOM 789 O O . ARG A 1 103 ? -8.371 -7.724 8.961 1.00 85.19 103 ARG A O 1
ATOM 796 N N . GLU A 1 104 ? -7.821 -6.820 10.941 1.00 89.88 104 GLU A N 1
ATOM 797 C CA . GLU A 1 104 ? -6.455 -6.431 10.575 1.00 89.88 104 GLU A CA 1
ATOM 798 C C . GLU A 1 104 ? -5.491 -7.625 10.587 1.00 89.88 104 GLU A C 1
ATOM 800 O O . GLU A 1 104 ? -4.769 -7.839 9.617 1.00 89.88 104 GLU A O 1
ATOM 805 N N . GLY A 1 105 ? -5.497 -8.434 11.654 1.00 90.69 105 GLY A N 1
ATOM 806 C CA . GLY A 1 105 ? -4.553 -9.546 11.818 1.00 90.69 105 GLY A CA 1
ATOM 807 C C . GLY A 1 105 ? -4.668 -10.591 10.702 1.00 90.69 105 GLY A C 1
ATOM 808 O O . GLY A 1 105 ? -3.682 -10.840 10.005 1.00 90.69 105 GLY A O 1
ATOM 809 N N . PRO A 1 106 ? -5.866 -11.162 10.469 1.00 93.56 106 PRO A N 1
ATOM 810 C CA . PRO A 1 106 ? -6.083 -12.112 9.381 1.00 93.56 106 PRO A CA 1
ATOM 811 C C . PRO A 1 106 ? -5.813 -11.540 7.987 1.00 93.56 106 PRO A C 1
ATOM 813 O O . PRO A 1 106 ? -5.286 -12.255 7.140 1.00 93.56 106 PRO A O 1
ATOM 816 N N . ALA A 1 107 ? -6.125 -10.262 7.740 1.00 94.62 107 ALA A N 1
ATOM 817 C CA . ALA A 1 107 ? -5.854 -9.633 6.449 1.00 94.62 107 ALA A CA 1
ATOM 818 C C . ALA A 1 107 ? -4.348 -9.494 6.185 1.00 94.62 107 ALA A C 1
ATOM 820 O O . ALA A 1 107 ? -3.892 -9.827 5.096 1.00 94.62 107 ALA A O 1
ATOM 821 N N . VAL A 1 108 ? -3.563 -9.066 7.178 1.00 94.69 108 VAL A N 1
ATOM 822 C CA . VAL A 1 108 ? -2.097 -8.992 7.054 1.00 94.69 108 VAL A CA 1
ATOM 823 C C . VAL A 1 108 ? -1.494 -10.385 6.886 1.00 94.69 108 VAL A C 1
ATOM 825 O O . VAL A 1 108 ? -0.632 -10.575 6.032 1.00 94.69 108 VAL A O 1
ATOM 828 N N . LEU A 1 109 ? -1.971 -11.374 7.648 1.00 94.94 109 LEU A N 1
ATOM 829 C CA . LEU A 1 109 ? -1.534 -12.761 7.498 1.00 94.94 109 LEU A CA 1
ATOM 830 C C . LEU A 1 109 ? -1.813 -13.283 6.085 1.00 94.94 109 LEU A C 1
ATOM 832 O O . LEU A 1 109 ? -0.922 -13.859 5.469 1.00 94.94 109 LEU A O 1
ATOM 836 N N . LEU A 1 110 ? -3.024 -13.062 5.565 1.00 97.31 110 LEU A N 1
ATOM 837 C CA . LEU A 1 110 ? -3.407 -13.488 4.223 1.00 97.31 110 LEU A CA 1
ATOM 838 C C . LEU A 1 110 ? -2.590 -12.763 3.146 1.00 97.31 110 LEU A C 1
ATOM 840 O O . LEU A 1 110 ? -2.138 -13.408 2.208 1.00 97.31 110 LEU A O 1
ATOM 844 N N . ALA A 1 111 ? -2.351 -11.458 3.291 1.00 96.94 111 ALA A N 1
ATOM 845 C CA . ALA A 1 111 ? -1.503 -10.699 2.375 1.00 96.94 111 ALA A CA 1
ATOM 846 C C . ALA A 1 111 ? -0.079 -11.280 2.315 1.00 96.94 111 ALA A C 1
ATOM 848 O O . ALA A 1 111 ? 0.416 -11.599 1.235 1.00 96.94 111 ALA A O 1
ATOM 849 N N . SER A 1 112 ? 0.547 -11.509 3.472 1.00 96.06 112 SER A N 1
ATOM 850 C CA . SER A 1 112 ? 1.876 -12.127 3.557 1.00 96.06 112 SER A CA 1
ATOM 851 C C . SER A 1 112 ? 1.890 -13.559 3.016 1.00 96.06 112 SER A C 1
ATOM 853 O O . SER A 1 112 ? 2.828 -13.945 2.321 1.00 96.06 112 SER A O 1
ATOM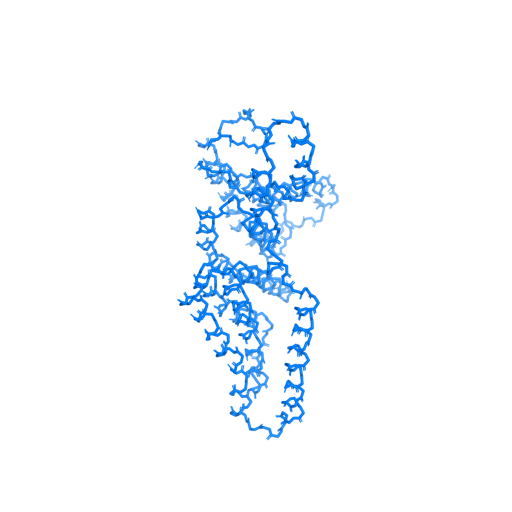 855 N N . ALA A 1 113 ? 0.842 -14.340 3.294 1.00 96.94 113 ALA A N 1
ATOM 856 C CA . ALA A 1 113 ? 0.693 -15.700 2.791 1.00 96.94 113 ALA A CA 1
ATOM 857 C C . ALA A 1 113 ? 0.580 -15.739 1.263 1.00 96.94 113 ALA A C 1
ATOM 859 O O . ALA A 1 113 ? 1.192 -16.602 0.643 1.00 96.94 113 ALA A O 1
ATOM 860 N N . LEU A 1 114 ? -0.155 -14.803 0.650 1.00 97.69 114 LEU A N 1
ATOM 861 C CA . LEU A 1 114 ? -0.259 -14.684 -0.806 1.00 97.69 114 LEU A CA 1
ATOM 862 C C . LEU A 1 114 ? 1.110 -14.384 -1.428 1.00 97.69 114 LEU A C 1
ATOM 864 O O . LEU A 1 114 ? 1.520 -15.097 -2.340 1.00 97.69 114 LEU A O 1
ATOM 868 N N . CYS A 1 115 ? 1.848 -13.408 -0.889 1.00 96.88 115 CYS A N 1
ATOM 869 C CA . CYS A 1 115 ? 3.200 -13.083 -1.351 1.00 96.88 115 CYS A CA 1
ATOM 870 C C . CYS A 1 115 ? 4.153 -14.288 -1.251 1.00 96.88 115 CYS A C 1
ATOM 872 O O . CYS A 1 115 ? 4.809 -14.660 -2.225 1.00 96.88 115 CYS A O 1
ATOM 874 N N . ALA A 1 116 ? 4.183 -14.949 -0.090 1.00 95.88 116 ALA A N 1
ATOM 875 C CA . ALA A 1 116 ? 5.016 -16.129 0.128 1.00 95.88 116 ALA A CA 1
ATOM 876 C C . ALA A 1 116 ? 4.631 -17.292 -0.801 1.00 95.88 116 ALA A C 1
ATOM 878 O O . ALA A 1 116 ? 5.506 -17.952 -1.356 1.00 95.88 116 ALA A O 1
ATOM 879 N N . CYS A 1 117 ? 3.332 -17.521 -1.007 1.00 96.88 117 CYS A N 1
ATOM 880 C CA . CYS A 1 117 ? 2.819 -18.571 -1.881 1.00 96.88 117 CYS A CA 1
ATOM 881 C C . CYS A 1 117 ? 3.252 -18.351 -3.335 1.00 96.88 117 CYS A C 1
ATOM 883 O O . CYS A 1 117 ? 3.788 -19.269 -3.951 1.00 96.88 117 CYS A O 1
ATOM 885 N N . VAL A 1 118 ? 3.108 -17.127 -3.861 1.00 96.31 118 VAL A N 1
ATOM 886 C CA . VAL A 1 118 ? 3.559 -16.777 -5.219 1.00 96.31 118 VAL A CA 1
ATOM 887 C C . VAL A 1 118 ? 5.061 -17.027 -5.371 1.00 96.31 118 VAL A C 1
ATOM 889 O O . VAL A 1 118 ? 5.478 -17.668 -6.336 1.00 96.31 118 VAL A O 1
ATOM 892 N N . SER A 1 119 ? 5.872 -16.595 -4.398 1.00 94.69 119 SER A N 1
ATOM 893 C CA . SER A 1 119 ? 7.324 -16.811 -4.425 1.00 94.69 119 SER A CA 1
ATOM 894 C C . SER A 1 119 ? 7.698 -18.298 -4.377 1.00 94.69 119 SER A C 1
ATOM 896 O O . SER A 1 119 ? 8.590 -18.729 -5.107 1.00 94.69 119 SER A O 1
ATOM 898 N N . LEU A 1 120 ? 7.028 -19.093 -3.538 1.00 94.44 120 LEU A N 1
ATOM 899 C CA . LEU A 1 120 ? 7.281 -20.532 -3.426 1.00 94.44 120 LEU A CA 1
ATOM 900 C C . LEU A 1 120 ? 6.863 -21.280 -4.690 1.00 94.44 120 LEU A C 1
ATOM 902 O O . LEU A 1 120 ? 7.601 -22.143 -5.154 1.00 94.44 120 LEU A O 1
ATOM 906 N N . ILE A 1 121 ? 5.716 -20.942 -5.283 1.00 95.56 121 ILE A N 1
ATOM 907 C CA . ILE A 1 121 ? 5.264 -21.543 -6.545 1.00 95.56 121 ILE A CA 1
ATOM 908 C C . ILE A 1 121 ? 6.271 -21.255 -7.656 1.00 95.56 121 ILE A C 1
ATOM 910 O O . ILE A 1 121 ? 6.637 -22.175 -8.389 1.00 95.56 121 ILE A O 1
ATOM 914 N N . ALA A 1 122 ? 6.760 -20.014 -7.746 1.00 94.12 122 ALA A N 1
ATOM 915 C CA . ALA A 1 122 ? 7.784 -19.649 -8.717 1.00 94.12 122 ALA A CA 1
ATOM 916 C C . ALA A 1 122 ? 9.053 -20.500 -8.547 1.00 94.12 122 ALA A C 1
ATOM 918 O O . ALA A 1 122 ? 9.579 -21.026 -9.528 1.00 94.12 122 ALA A O 1
ATOM 919 N N . GLN A 1 123 ? 9.487 -20.728 -7.302 1.00 93.44 123 GLN A N 1
ATOM 920 C CA . GLN A 1 123 ? 10.641 -21.572 -6.993 1.00 93.44 123 GLN A CA 1
ATOM 921 C C . GLN A 1 123 ? 10.405 -23.059 -7.319 1.00 93.44 123 GLN A C 1
ATOM 923 O O . GLN A 1 123 ? 11.248 -23.681 -7.960 1.00 93.44 123 GLN A O 1
ATOM 928 N N . ILE A 1 124 ? 9.268 -23.636 -6.910 1.00 94.25 124 ILE A N 1
ATOM 929 C CA . ILE A 1 124 ? 8.940 -25.066 -7.091 1.00 94.25 124 ILE A CA 1
ATOM 930 C C . ILE A 1 124 ? 8.822 -25.431 -8.573 1.00 94.25 124 ILE A C 1
ATOM 932 O O . ILE A 1 124 ? 9.212 -26.525 -8.984 1.00 94.25 124 ILE A O 1
ATOM 936 N N . HIS A 1 125 ? 8.254 -24.528 -9.371 1.00 92.56 125 HIS A N 1
ATOM 937 C CA . HIS A 1 125 ? 8.010 -24.751 -10.793 1.00 92.56 125 HIS A CA 1
ATOM 938 C C . HIS A 1 125 ? 9.094 -24.159 -11.698 1.00 92.56 125 HIS A C 1
ATOM 940 O O . HIS A 1 125 ? 8.954 -24.245 -12.916 1.00 92.56 125 HIS A O 1
ATOM 946 N N . HIS A 1 126 ? 10.164 -23.593 -11.128 1.00 90.88 126 HIS A N 1
ATOM 947 C CA . HIS A 1 126 ? 11.223 -22.899 -11.868 1.00 90.88 126 HIS A CA 1
ATOM 948 C C . HIS A 1 126 ? 10.664 -21.874 -12.868 1.00 90.88 126 HIS A C 1
ATOM 950 O O . HIS A 1 126 ? 11.143 -21.748 -13.995 1.00 90.88 126 HIS A O 1
ATOM 956 N N . ILE A 1 127 ? 9.612 -21.162 -12.457 1.00 90.44 127 ILE A N 1
ATOM 957 C CA . ILE A 1 127 ? 9.002 -20.115 -13.270 1.00 90.44 127 ILE A CA 1
ATOM 958 C C . ILE A 1 127 ? 9.957 -18.927 -13.233 1.00 90.44 127 ILE A C 1
ATOM 960 O O . ILE A 1 127 ? 10.151 -18.307 -12.187 1.00 90.44 127 ILE A O 1
ATOM 964 N N . GLY A 1 128 ? 10.570 -18.633 -14.378 1.00 82.62 128 GLY A N 1
ATOM 965 C CA . GLY A 1 128 ? 11.322 -17.399 -14.558 1.00 82.62 128 GLY A CA 1
ATOM 966 C C . GLY A 1 128 ? 10.394 -16.190 -14.452 1.00 82.62 128 GLY A C 1
ATOM 967 O O . GLY A 1 128 ? 9.254 -16.229 -14.914 1.00 82.62 128 GLY A O 1
ATOM 968 N N . GLY A 1 129 ? 10.877 -15.114 -13.842 1.00 83.25 129 GLY A N 1
ATOM 969 C CA . GLY A 1 129 ? 10.134 -13.868 -13.708 1.00 83.25 129 GLY A CA 1
ATOM 970 C C . GLY A 1 129 ? 11.015 -12.758 -13.153 1.00 83.25 129 GLY A C 1
ATOM 971 O O . GLY A 1 129 ? 12.031 -13.025 -12.510 1.00 83.25 129 GLY A O 1
ATOM 972 N N . SER A 1 130 ? 10.626 -11.517 -13.422 1.00 90.50 130 SER A N 1
ATOM 973 C CA . SER A 1 130 ? 11.245 -10.318 -12.862 1.00 90.50 130 SER A CA 1
ATOM 974 C C . SER A 1 130 ? 10.601 -9.945 -11.522 1.00 90.50 130 SER A C 1
ATOM 976 O O . SER A 1 130 ? 9.457 -10.315 -11.224 1.00 90.50 130 SER A O 1
ATOM 978 N N . LEU A 1 131 ? 11.335 -9.199 -10.691 1.00 91.12 131 LEU A N 1
ATOM 979 C CA . LEU A 1 131 ? 10.840 -8.735 -9.391 1.00 91.12 131 LEU A CA 1
ATOM 980 C C . LEU A 1 131 ? 9.601 -7.836 -9.548 1.00 91.12 131 LEU A C 1
ATOM 982 O O . LEU A 1 131 ? 8.650 -7.953 -8.779 1.00 91.12 131 LEU A O 1
ATOM 986 N N . GLU A 1 132 ? 9.575 -6.989 -10.576 1.00 92.06 132 GLU A N 1
ATOM 987 C CA . GLU A 1 132 ? 8.409 -6.183 -10.958 1.00 92.06 132 GLU A CA 1
ATOM 988 C C . GLU A 1 132 ? 7.153 -7.041 -11.218 1.00 92.06 132 GLU A C 1
ATOM 990 O O . GLU A 1 132 ? 6.081 -6.719 -10.706 1.00 92.06 132 GLU A O 1
ATOM 995 N N . GLY A 1 133 ? 7.272 -8.170 -11.930 1.00 92.81 133 GLY A N 1
ATOM 996 C CA . GLY A 1 133 ? 6.157 -9.072 -12.223 1.00 92.81 133 GLY A CA 1
ATOM 997 C C . GLY A 1 133 ? 5.637 -9.772 -10.967 1.00 92.81 133 GLY A C 1
ATOM 998 O O . GLY A 1 133 ? 4.424 -9.922 -10.786 1.00 92.81 133 GLY A O 1
ATOM 999 N N . TYR A 1 134 ? 6.543 -10.130 -10.053 1.00 95.06 134 TYR A N 1
ATOM 1000 C CA . TYR A 1 134 ? 6.188 -10.634 -8.727 1.00 95.06 134 TYR A CA 1
ATOM 1001 C C . TYR A 1 134 ? 5.414 -9.589 -7.910 1.00 95.06 134 TYR A C 1
ATOM 1003 O O . TYR A 1 134 ? 4.323 -9.885 -7.417 1.00 95.06 134 TYR A O 1
ATOM 1011 N N . LEU A 1 135 ? 5.930 -8.359 -7.799 1.00 95.75 135 LEU A N 1
ATOM 1012 C CA . LEU A 1 135 ? 5.283 -7.280 -7.043 1.00 95.75 135 LEU A CA 1
ATOM 1013 C C . LEU A 1 135 ? 3.908 -6.929 -7.624 1.00 95.75 135 LEU A C 1
ATOM 1015 O O . LEU A 1 135 ? 2.954 -6.743 -6.867 1.00 95.75 135 LEU A O 1
ATOM 1019 N N . LEU A 1 136 ? 3.786 -6.902 -8.955 1.00 95.31 136 LEU A N 1
ATOM 1020 C CA . LEU A 1 136 ? 2.522 -6.670 -9.651 1.00 95.31 136 LEU A CA 1
ATOM 1021 C C . LEU A 1 136 ? 1.494 -7.758 -9.315 1.00 95.31 136 LEU A C 1
ATOM 1023 O O . LEU A 1 136 ? 0.362 -7.451 -8.939 1.00 95.31 136 LEU A O 1
ATOM 1027 N N . THR A 1 137 ? 1.900 -9.027 -9.397 1.00 96.00 137 THR A N 1
ATOM 1028 C CA . THR A 1 137 ? 1.033 -10.174 -9.088 1.00 96.00 137 THR A CA 1
ATOM 1029 C C . THR A 1 137 ? 0.555 -10.122 -7.638 1.00 96.00 137 THR A C 1
ATOM 1031 O O . THR A 1 137 ? -0.640 -10.247 -7.366 1.00 96.00 137 THR A O 1
ATOM 1034 N N . CYS A 1 138 ? 1.465 -9.854 -6.701 1.00 97.06 138 CYS A N 1
ATOM 1035 C CA . CYS A 1 138 ? 1.144 -9.715 -5.284 1.00 97.06 138 CYS A CA 1
ATOM 1036 C C . CYS A 1 138 ? 0.199 -8.536 -5.011 1.00 97.06 138 CYS A C 1
ATOM 1038 O O . CYS A 1 138 ? -0.756 -8.685 -4.248 1.00 97.06 138 CYS A O 1
ATOM 1040 N N . ALA A 1 139 ? 0.411 -7.380 -5.651 1.00 96.56 139 ALA A N 1
ATOM 1041 C CA . ALA A 1 139 ? -0.469 -6.222 -5.507 1.00 96.56 139 ALA A CA 1
ATOM 1042 C C . ALA A 1 139 ? -1.902 -6.554 -5.944 1.00 96.56 139 ALA A C 1
ATOM 1044 O O . ALA A 1 139 ? -2.846 -6.322 -5.187 1.00 96.56 139 ALA A O 1
ATOM 1045 N N . VAL A 1 140 ? -2.069 -7.177 -7.114 1.00 97.00 140 VAL A N 1
ATOM 1046 C CA . VAL A 1 140 ? -3.387 -7.583 -7.623 1.00 97.00 140 VAL A CA 1
ATOM 1047 C C . VAL A 1 140 ? -4.078 -8.567 -6.676 1.00 97.00 140 VAL A C 1
ATOM 1049 O O . VAL A 1 140 ? -5.266 -8.412 -6.396 1.00 97.00 140 VAL A O 1
ATOM 1052 N N . LEU A 1 141 ? -3.347 -9.542 -6.130 1.00 96.44 141 LEU A N 1
ATOM 1053 C CA . LEU A 1 141 ? -3.901 -10.525 -5.193 1.00 96.44 141 LEU A CA 1
ATOM 1054 C C . LEU A 1 141 ? -4.297 -9.919 -3.838 1.00 96.44 141 LEU A C 1
ATOM 1056 O O . LEU A 1 141 ? -5.231 -10.407 -3.202 1.00 96.44 141 LEU A O 1
ATOM 1060 N N . ILE A 1 142 ? -3.615 -8.861 -3.393 1.00 95.75 142 ILE A N 1
ATOM 1061 C CA . ILE A 1 142 ? -3.903 -8.177 -2.124 1.00 95.75 142 ILE A CA 1
ATOM 1062 C C . ILE A 1 142 ? -5.039 -7.157 -2.267 1.00 95.75 142 ILE A C 1
ATOM 1064 O O . ILE A 1 142 ? -5.737 -6.886 -1.290 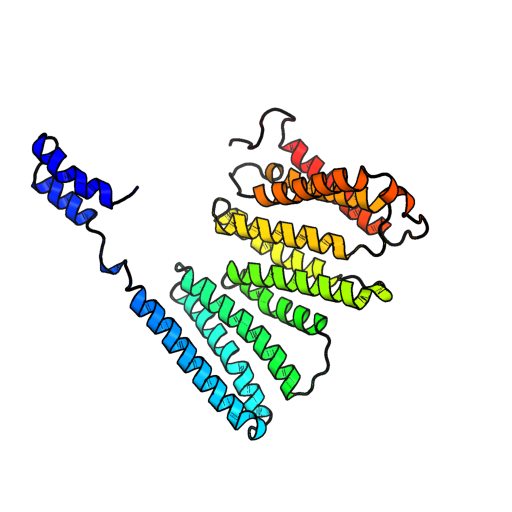1.00 95.75 142 ILE A O 1
ATOM 1068 N N . LEU A 1 143 ? -5.299 -6.634 -3.467 1.00 95.25 143 LEU A N 1
ATOM 1069 C CA . LEU A 1 143 ? -6.331 -5.622 -3.711 1.00 95.25 143 LEU A CA 1
ATOM 1070 C C . LEU A 1 143 ? -7.720 -5.963 -3.112 1.00 95.25 143 LEU A C 1
ATOM 1072 O O . LEU A 1 143 ? -8.309 -5.090 -2.468 1.00 95.25 143 LEU A O 1
ATOM 1076 N N . PRO A 1 144 ? -8.258 -7.198 -3.214 1.00 94.38 144 PRO A N 1
ATOM 1077 C CA . PRO A 1 144 ? -9.540 -7.550 -2.597 1.00 94.38 144 PRO A CA 1
ATOM 1078 C C . PRO A 1 144 ? -9.569 -7.379 -1.071 1.00 94.38 144 PRO A C 1
ATOM 1080 O O . PRO A 1 144 ? -10.631 -7.115 -0.502 1.00 94.38 144 PRO A O 1
ATOM 1083 N N . LEU A 1 145 ? -8.421 -7.475 -0.389 1.00 92.56 145 LEU A N 1
ATOM 1084 C CA . LEU A 1 145 ? -8.328 -7.334 1.068 1.00 92.56 145 LEU A CA 1
ATOM 1085 C C . LEU A 1 145 ? -8.595 -5.886 1.519 1.00 92.56 145 LEU A C 1
ATOM 1087 O O . LEU A 1 145 ? -9.048 -5.659 2.642 1.00 92.56 145 LEU A O 1
ATOM 1091 N N . LEU A 1 146 ? -8.400 -4.898 0.643 1.00 92.69 146 LEU A N 1
ATOM 1092 C CA . LEU A 1 146 ? -8.785 -3.511 0.923 1.00 92.69 146 LEU A CA 1
ATOM 1093 C C . LEU A 1 146 ? -10.312 -3.376 0.986 1.00 92.69 146 LEU A C 1
ATOM 1095 O O . LEU A 1 146 ? -10.845 -2.531 1.697 1.00 92.69 146 LEU A O 1
ATOM 1099 N N . TYR A 1 147 ? -11.051 -4.223 0.274 1.00 91.38 147 TYR A N 1
ATOM 1100 C CA . TYR A 1 147 ? -12.500 -4.097 0.158 1.00 91.38 147 TYR A CA 1
ATOM 1101 C C . TYR A 1 147 ? -13.257 -4.999 1.117 1.00 91.38 147 TYR A C 1
ATOM 1103 O O . TYR A 1 147 ? -14.174 -4.504 1.781 1.00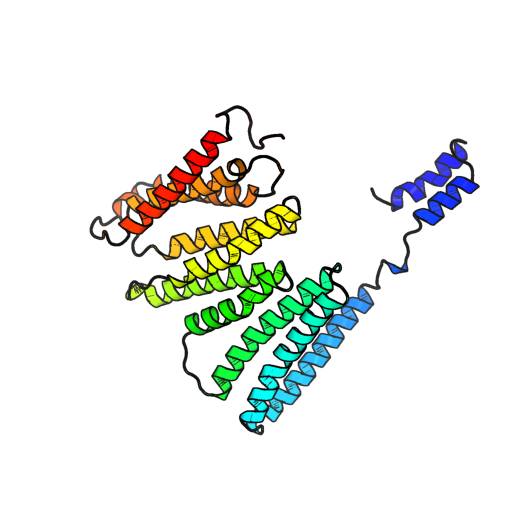 91.38 147 TYR A O 1
ATOM 1111 N N . VAL A 1 148 ? -12.852 -6.271 1.186 1.00 88.25 148 VAL A N 1
ATOM 1112 C CA . VAL A 1 148 ? -13.576 -7.353 1.863 1.00 88.25 148 VAL A CA 1
ATOM 1113 C C . VAL A 1 148 ? -13.475 -7.219 3.388 1.00 88.25 148 VAL A C 1
ATOM 1115 O O . VAL A 1 148 ? -14.478 -6.850 3.997 1.00 88.25 148 VAL A O 1
ATOM 1118 N N . PRO A 1 149 ? -12.305 -7.413 4.032 1.00 83.62 149 PRO A N 1
ATOM 1119 C CA . PRO A 1 149 ? -12.155 -7.068 5.436 1.00 83.62 149 PRO A CA 1
ATOM 1120 C C . PRO A 1 149 ? -12.062 -5.551 5.625 1.00 83.62 149 PRO A C 1
ATOM 1122 O O . PRO A 1 149 ? -12.471 -5.058 6.665 1.00 83.62 149 PRO A O 1
ATOM 1125 N N . GLY A 1 150 ? -11.564 -4.777 4.653 1.00 83.31 150 GLY A N 1
ATOM 1126 C CA . GLY A 1 150 ? -11.376 -3.337 4.857 1.00 83.31 150 GLY A CA 1
ATOM 1127 C C . GLY A 1 150 ? -10.240 -3.024 5.827 1.00 83.31 150 GLY A C 1
ATOM 1128 O O . GLY A 1 150 ? -10.365 -2.113 6.644 1.00 83.31 150 GLY A O 1
ATOM 1129 N N . SER A 1 151 ? -9.166 -3.817 5.772 1.00 86.94 151 SER A N 1
ATOM 1130 C CA . SER A 1 151 ? -8.016 -3.682 6.667 1.00 86.94 151 SER A CA 1
ATOM 1131 C C . SER A 1 151 ? -7.169 -2.464 6.305 1.00 86.94 151 SER A C 1
ATOM 1133 O O . SER A 1 151 ? -6.717 -2.307 5.169 1.00 86.94 151 SER A O 1
ATOM 1135 N N . PHE A 1 152 ? -6.917 -1.625 7.306 1.00 90.81 152 PHE A N 1
ATOM 1136 C CA . PHE A 1 152 ? -6.011 -0.488 7.207 1.00 90.81 152 PHE A CA 1
ATOM 1137 C C . PHE A 1 152 ? -4.560 -0.940 6.993 1.00 90.81 152 PHE A C 1
ATOM 1139 O O . PHE A 1 152 ? -3.877 -0.418 6.113 1.00 90.81 152 PHE A O 1
ATOM 1146 N N . CYS A 1 153 ? -4.096 -1.941 7.744 1.00 91.50 153 CYS A N 1
ATOM 1147 C CA . CYS A 1 153 ? -2.730 -2.448 7.631 1.00 91.50 153 CYS A CA 1
ATOM 1148 C C . CYS A 1 153 ? -2.463 -3.070 6.253 1.00 91.50 153 CYS A C 1
ATOM 1150 O O . CYS A 1 153 ? -1.412 -2.820 5.662 1.00 91.50 153 CYS A O 1
ATOM 1152 N N . ALA A 1 154 ? -3.426 -3.822 5.707 1.00 93.50 154 ALA A N 1
ATOM 1153 C CA . ALA A 1 154 ? -3.327 -4.364 4.353 1.00 93.50 154 ALA A CA 1
ATOM 1154 C C . ALA A 1 154 ? -3.284 -3.250 3.293 1.00 93.50 154 ALA A C 1
ATOM 1156 O O . ALA A 1 154 ? -2.513 -3.348 2.342 1.00 93.50 154 ALA A O 1
ATOM 1157 N N . ALA A 1 155 ? -4.049 -2.167 3.477 1.00 94.56 155 ALA A N 1
ATOM 1158 C CA . ALA A 1 155 ? -4.003 -1.010 2.585 1.00 94.56 155 ALA A CA 1
ATOM 1159 C C . ALA A 1 155 ? -2.635 -0.308 2.607 1.00 94.56 155 ALA A C 1
ATOM 1161 O O . ALA A 1 155 ? -2.119 0.043 1.548 1.00 94.56 155 ALA A O 1
ATOM 1162 N N . LEU A 1 156 ? -2.014 -0.144 3.781 1.00 94.94 156 LEU A N 1
ATOM 1163 C CA . LEU A 1 156 ? -0.658 0.410 3.875 1.00 94.94 156 LEU A CA 1
ATOM 1164 C C . LEU A 1 156 ? 0.374 -0.477 3.171 1.00 94.94 156 LEU A C 1
ATOM 1166 O O . LEU A 1 156 ? 1.185 0.026 2.396 1.00 94.94 156 LEU A O 1
ATOM 1170 N N . GLY A 1 157 ? 0.319 -1.792 3.411 1.00 95.12 157 GLY A N 1
ATOM 1171 C CA . GLY A 1 157 ? 1.190 -2.758 2.740 1.00 95.12 157 GLY A CA 1
ATOM 1172 C C . GLY A 1 157 ? 1.013 -2.735 1.220 1.00 95.12 157 GLY A C 1
ATOM 1173 O O . GLY A 1 157 ? 1.998 -2.730 0.487 1.00 95.12 157 GLY A O 1
ATOM 1174 N N . TYR A 1 158 ? -0.231 -2.631 0.745 1.00 96.62 158 TYR A N 1
ATOM 1175 C CA . TYR A 1 158 ? -0.546 -2.476 -0.673 1.00 96.62 158 TYR A CA 1
ATOM 1176 C C . TYR A 1 158 ? 0.062 -1.195 -1.262 1.00 96.62 158 TYR A C 1
ATOM 1178 O O . TYR A 1 158 ? 0.754 -1.274 -2.272 1.00 96.62 158 TYR A O 1
ATOM 1186 N N . LEU A 1 159 ? -0.123 -0.033 -0.619 1.00 96.88 159 LEU A N 1
ATOM 1187 C CA . LEU A 1 159 ? 0.451 1.242 -1.076 1.00 96.88 159 LEU A CA 1
ATOM 1188 C C . LEU A 1 159 ? 1.984 1.200 -1.133 1.00 96.88 159 LEU A C 1
ATOM 1190 O O . LEU A 1 159 ? 2.583 1.648 -2.113 1.00 96.88 159 LEU A O 1
ATOM 1194 N N . ALA A 1 160 ? 2.626 0.638 -0.107 1.00 96.12 160 ALA A N 1
ATOM 1195 C CA . ALA A 1 160 ? 4.074 0.458 -0.088 1.00 96.12 160 ALA A CA 1
ATOM 1196 C C . ALA A 1 160 ? 4.536 -0.438 -1.248 1.00 96.12 160 ALA A C 1
ATOM 1198 O O . ALA A 1 160 ? 5.485 -0.100 -1.952 1.00 96.12 160 ALA A O 1
ATOM 1199 N N . MET A 1 161 ? 3.821 -1.535 -1.497 1.00 96.06 161 MET A N 1
ATOM 1200 C CA . MET A 1 161 ? 4.163 -2.490 -2.545 1.00 96.06 161 MET A CA 1
ATOM 1201 C C . MET A 1 161 ? 3.992 -1.925 -3.957 1.00 96.06 161 MET A C 1
ATOM 1203 O O . MET A 1 161 ? 4.884 -2.109 -4.778 1.00 96.06 161 MET A O 1
ATOM 1207 N N . ILE A 1 162 ? 2.910 -1.194 -4.251 1.00 96.94 162 ILE A N 1
ATOM 1208 C CA . ILE A 1 162 ? 2.739 -0.571 -5.578 1.00 96.94 162 ILE A CA 1
ATOM 1209 C C . ILE A 1 162 ? 3.767 0.541 -5.820 1.00 96.94 162 ILE A C 1
ATOM 1211 O O . ILE A 1 162 ? 4.217 0.732 -6.947 1.00 96.94 162 ILE A O 1
ATOM 1215 N N . THR A 1 163 ? 4.177 1.247 -4.761 1.00 96.00 163 THR A N 1
ATOM 1216 C CA . THR A 1 163 ? 5.223 2.277 -4.846 1.00 96.00 163 THR A CA 1
ATOM 1217 C C . THR A 1 163 ? 6.582 1.633 -5.107 1.00 96.00 163 THR A C 1
ATOM 1219 O O . THR A 1 163 ? 7.344 2.116 -5.940 1.00 96.00 163 THR A O 1
ATOM 1222 N N . TRP A 1 164 ? 6.868 0.505 -4.450 1.00 95.94 164 TRP A N 1
ATOM 1223 C CA . TRP A 1 164 ? 8.076 -0.274 -4.707 1.00 95.94 164 TRP A CA 1
ATOM 1224 C C . TRP A 1 164 ? 8.078 -0.861 -6.124 1.00 95.94 164 TRP A C 1
ATOM 1226 O O . TRP A 1 164 ? 9.080 -0.748 -6.824 1.00 95.94 164 TRP A O 1
ATOM 1236 N N . TYR A 1 165 ? 6.950 -1.398 -6.596 1.00 95.94 165 TYR A N 1
ATOM 1237 C CA . TYR A 1 165 ? 6.796 -1.826 -7.988 1.00 95.94 165 TYR A CA 1
ATOM 1238 C C . TYR A 1 165 ? 7.180 -0.701 -8.958 1.00 95.94 165 TYR A C 1
ATOM 1240 O O . TYR A 1 165 ? 8.047 -0.894 -9.807 1.00 95.94 165 TYR A O 1
ATOM 1248 N N . ALA A 1 166 ? 6.599 0.492 -8.787 1.00 94.62 166 ALA A N 1
ATOM 1249 C CA . ALA A 1 166 ? 6.890 1.630 -9.651 1.00 94.62 166 ALA A CA 1
ATOM 1250 C C . ALA A 1 166 ? 8.374 2.026 -9.614 1.00 94.62 166 ALA A C 1
ATOM 1252 O O . ALA A 1 166 ? 8.943 2.384 -10.645 1.00 94.62 166 ALA A O 1
ATOM 1253 N N . TRP A 1 167 ? 8.999 1.947 -8.434 1.00 94.25 167 TRP A N 1
ATOM 1254 C CA . TRP A 1 167 ? 10.420 2.228 -8.262 1.00 94.25 167 TRP A CA 1
ATOM 1255 C C . TRP A 1 167 ? 11.291 1.237 -9.033 1.00 94.25 167 TRP A C 1
ATOM 1257 O O . TRP A 1 167 ? 12.188 1.668 -9.749 1.00 94.25 167 TRP A O 1
ATOM 1267 N N . ILE A 1 168 ? 11.026 -0.069 -8.915 1.00 93.31 168 ILE A N 1
ATOM 1268 C CA . ILE A 1 168 ? 11.800 -1.114 -9.603 1.00 93.31 168 ILE A CA 1
ATOM 1269 C C . ILE A 1 168 ? 11.705 -0.952 -11.116 1.00 93.31 168 ILE A C 1
ATOM 1271 O O . ILE A 1 168 ? 12.744 -0.887 -11.763 1.00 93.31 168 ILE A O 1
ATOM 1275 N N . VAL A 1 169 ? 10.492 -0.789 -11.657 1.00 91.88 169 VAL A N 1
ATOM 1276 C CA . VAL A 1 169 ? 10.289 -0.577 -13.101 1.00 91.88 169 VAL A CA 1
ATOM 1277 C C . VAL A 1 169 ? 11.108 0.615 -13.588 1.00 91.88 169 VAL A C 1
ATOM 1279 O O . VAL A 1 169 ? 11.782 0.535 -14.609 1.00 91.88 169 VAL A O 1
ATOM 1282 N N . ARG A 1 170 ? 11.095 1.730 -12.845 1.00 89.38 170 ARG A N 1
ATOM 1283 C CA . ARG A 1 170 ? 11.839 2.921 -13.259 1.00 89.38 170 ARG A CA 1
ATOM 1284 C C . ARG A 1 170 ? 13.351 2.760 -13.101 1.00 89.38 170 ARG A C 1
ATOM 1286 O O . ARG A 1 170 ? 14.100 3.272 -13.927 1.00 89.38 170 ARG A O 1
ATOM 1293 N N . PHE A 1 171 ? 13.797 2.096 -12.039 1.00 88.25 171 PHE A N 1
ATOM 1294 C CA . PHE A 1 171 ? 15.212 1.903 -11.742 1.00 88.25 171 PHE A CA 1
ATOM 1295 C C . PHE A 1 171 ? 15.870 0.931 -12.729 1.00 88.25 171 PHE A C 1
ATOM 1297 O O . PHE A 1 171 ? 16.925 1.239 -13.276 1.00 88.25 171 PHE A O 1
ATOM 1304 N N . GLU A 1 172 ? 15.235 -0.213 -12.995 1.00 85.75 172 GLU A N 1
ATOM 1305 C CA . GLU A 1 172 ? 15.720 -1.208 -13.960 1.00 85.75 172 GLU A CA 1
ATOM 1306 C C . GLU A 1 172 ? 15.520 -0.727 -15.406 1.00 85.75 172 GLU A C 1
ATOM 1308 O O . GLU A 1 172 ? 16.411 -0.878 -16.240 1.00 85.75 172 GLU A O 1
ATOM 1313 N N . GLY A 1 173 ? 14.401 -0.052 -15.683 1.00 79.81 173 GLY A N 1
ATOM 1314 C CA . GLY A 1 173 ? 14.063 0.538 -16.980 1.00 79.81 173 GLY A CA 1
ATOM 1315 C C . GLY A 1 173 ? 14.698 1.903 -17.259 1.00 79.81 173 GLY A C 1
ATOM 1316 O O . GLY A 1 173 ? 14.261 2.611 -18.171 1.00 79.81 173 GLY A O 1
ATOM 1317 N N . PHE A 1 174 ? 15.709 2.319 -16.484 1.00 76.75 174 PHE A N 1
ATOM 1318 C CA . PHE A 1 174 ? 16.324 3.640 -16.640 1.00 76.75 174 PHE A CA 1
ATOM 1319 C C . PHE A 1 174 ? 16.925 3.832 -18.040 1.00 76.75 174 PHE A C 1
ATOM 1321 O O . PHE A 1 174 ? 16.743 4.887 -18.642 1.00 76.75 174 PHE A O 1
ATOM 1328 N N . SER A 1 175 ? 17.586 2.801 -18.575 1.00 71.06 175 SER A N 1
ATOM 1329 C CA . SER A 1 175 ? 18.228 2.822 -19.896 1.00 71.06 175 SER A CA 1
ATOM 1330 C C . SER A 1 175 ? 17.261 2.610 -21.065 1.00 71.06 175 SER A C 1
ATOM 1332 O O . SER A 1 175 ? 17.549 3.050 -22.175 1.00 71.06 175 SER A O 1
ATOM 1334 N N . THR A 1 176 ? 16.129 1.940 -20.834 1.00 75.94 176 THR A N 1
ATOM 1335 C CA . THR A 1 176 ? 15.129 1.613 -21.865 1.00 75.94 176 THR A CA 1
ATOM 1336 C C . THR A 1 176 ? 14.001 2.642 -21.954 1.00 75.94 176 THR A C 1
ATOM 1338 O O . THR A 1 176 ? 13.233 2.625 -22.914 1.00 75.94 176 THR A O 1
ATOM 1341 N N . GLY A 1 177 ? 13.905 3.559 -20.984 1.00 76.12 177 GLY A N 1
ATOM 1342 C CA . GLY A 1 177 ? 12.847 4.570 -20.921 1.00 76.12 177 GLY A CA 1
ATOM 1343 C C . GLY A 1 177 ? 11.489 4.006 -20.494 1.00 76.12 177 GLY A C 1
ATOM 1344 O O . GLY A 1 177 ? 10.456 4.639 -20.728 1.00 76.12 177 GLY A O 1
ATOM 1345 N N . GLU A 1 178 ? 11.466 2.822 -19.879 1.00 83.94 178 GLU A N 1
ATOM 1346 C CA . GLU A 1 178 ? 10.233 2.193 -19.411 1.00 83.94 178 GLU A CA 1
ATOM 1347 C C . GLU A 1 178 ? 9.598 2.975 -18.255 1.00 83.94 178 GLU A C 1
ATOM 1349 O O . GLU A 1 178 ? 10.270 3.515 -17.370 1.00 83.94 178 GLU A O 1
ATOM 1354 N N . ARG A 1 179 ? 8.262 3.050 -18.277 1.00 87.94 179 ARG A N 1
ATOM 1355 C CA . ARG A 1 179 ? 7.458 3.799 -17.303 1.00 87.94 179 ARG A CA 1
ATOM 1356 C C . ARG A 1 179 ? 6.484 2.867 -16.591 1.00 87.94 179 ARG A C 1
ATOM 1358 O O . ARG A 1 179 ? 5.871 2.021 -17.249 1.00 87.94 179 ARG A O 1
ATOM 1365 N N . PRO A 1 180 ? 6.247 3.057 -15.281 1.00 91.38 180 PRO A N 1
ATOM 1366 C CA . PRO A 1 180 ? 5.402 2.174 -14.483 1.00 91.38 180 PRO A CA 1
ATOM 1367 C C . PRO A 1 180 ? 3.905 2.431 -14.708 1.00 91.38 180 PRO A C 1
ATOM 1369 O O . PRO A 1 180 ? 3.175 2.784 -13.786 1.00 91.38 180 PRO A O 1
ATOM 1372 N N . TRP A 1 181 ? 3.399 2.242 -15.929 1.00 91.19 181 TRP A N 1
ATOM 1373 C CA . TRP A 1 181 ? 2.003 2.546 -16.271 1.00 91.19 181 TRP A CA 1
ATOM 1374 C C . TRP A 1 181 ? 0.982 1.806 -15.406 1.00 91.19 181 TRP A C 1
ATOM 1376 O O . TRP A 1 181 ? -0.057 2.380 -15.085 1.00 91.19 181 TRP A O 1
ATOM 1386 N N . TRP A 1 182 ? 1.293 0.585 -14.955 1.00 93.56 182 TRP A N 1
ATOM 1387 C CA . TRP A 1 182 ? 0.428 -0.191 -14.059 1.00 93.56 182 TRP A CA 1
ATOM 1388 C C . TRP A 1 182 ? 0.279 0.404 -12.655 1.00 93.56 182 TRP A C 1
ATOM 1390 O O . TRP A 1 182 ? -0.694 0.096 -11.970 1.00 93.56 182 TRP A O 1
ATOM 1400 N N . PHE A 1 183 ? 1.166 1.310 -12.236 1.00 94.44 183 PHE A N 1
ATOM 1401 C CA . PHE A 1 183 ? 1.016 2.027 -10.970 1.00 94.44 183 PHE A CA 1
ATOM 1402 C C . PHE A 1 183 ? -0.277 2.854 -10.930 1.00 94.44 183 PHE A C 1
ATOM 1404 O O . PHE A 1 183 ? -0.970 2.856 -9.915 1.00 94.44 183 PHE A O 1
ATOM 1411 N N . VAL A 1 184 ? -0.646 3.509 -12.039 1.00 93.25 184 VAL A N 1
ATOM 1412 C CA . VAL A 1 184 ? -1.836 4.375 -12.113 1.00 93.25 184 VAL A CA 1
ATOM 1413 C C . VAL A 1 184 ? -3.136 3.606 -11.842 1.00 93.25 184 VAL A C 1
ATOM 1415 O O . VAL A 1 184 ? -3.839 3.981 -10.901 1.00 93.25 184 VAL A O 1
ATOM 1418 N N . PRO A 1 185 ? -3.491 2.533 -12.582 1.00 95.69 185 PRO A N 1
ATOM 1419 C CA . PRO A 1 185 ? -4.713 1.786 -12.306 1.00 95.69 185 PRO A CA 1
ATOM 1420 C C . PRO A 1 185 ? -4.692 1.125 -10.923 1.00 95.69 185 PRO A C 1
ATOM 1422 O O . PRO A 1 185 ? -5.739 1.064 -10.287 1.00 95.69 185 PRO A O 1
ATOM 1425 N N . LEU A 1 186 ? -3.533 0.693 -10.410 1.00 95.25 186 LEU A N 1
ATOM 1426 C CA . LEU A 1 186 ? -3.424 0.122 -9.063 1.00 95.25 186 LEU A CA 1
ATOM 1427 C C . LEU A 1 186 ? -3.661 1.158 -7.957 1.00 95.25 186 LEU A C 1
ATOM 1429 O O . LEU A 1 186 ? -4.340 0.857 -6.972 1.00 95.25 186 LEU A O 1
ATOM 1433 N N . LEU A 1 187 ? -3.143 2.377 -8.116 1.00 95.88 187 LEU A N 1
ATOM 1434 C CA . LEU A 1 187 ? -3.403 3.481 -7.195 1.00 95.88 187 LEU A CA 1
ATOM 1435 C C . LEU A 1 187 ? -4.877 3.901 -7.262 1.00 95.88 187 LEU A C 1
ATOM 1437 O O . LEU A 1 187 ? -5.531 4.019 -6.225 1.00 95.88 187 LEU A O 1
ATOM 1441 N N . LEU A 1 188 ? -5.429 4.048 -8.473 1.00 94.94 188 LEU A N 1
ATOM 1442 C CA . LEU A 1 188 ? -6.848 4.349 -8.688 1.00 94.94 188 LEU A CA 1
ATOM 1443 C C . LEU A 1 188 ? -7.752 3.268 -8.091 1.00 94.94 188 LEU A C 1
ATOM 1445 O O . LEU A 1 188 ? -8.769 3.592 -7.482 1.00 94.94 188 LEU A O 1
ATOM 1449 N N . ALA A 1 189 ? -7.356 1.999 -8.176 1.00 94.94 189 ALA A N 1
ATOM 1450 C CA . ALA A 1 189 ? -8.070 0.892 -7.560 1.00 94.94 189 ALA A CA 1
ATOM 1451 C C . ALA A 1 189 ? -8.062 0.938 -6.026 1.00 94.94 189 ALA A C 1
ATOM 1453 O O . ALA A 1 189 ? -8.854 0.226 -5.423 1.00 94.94 189 ALA A O 1
ATOM 1454 N N . ALA A 1 190 ? -7.238 1.762 -5.373 1.00 94.69 190 ALA A N 1
ATOM 1455 C CA . ALA A 1 190 ? -7.286 1.981 -3.926 1.00 94.69 190 ALA A CA 1
ATOM 1456 C C . ALA A 1 190 ? -8.087 3.244 -3.531 1.00 94.69 190 ALA A C 1
ATOM 1458 O O . ALA A 1 190 ? -8.486 3.388 -2.372 1.00 94.69 190 ALA A O 1
ATOM 1459 N N . VAL A 1 191 ? -8.393 4.141 -4.477 1.00 93.19 191 VAL A N 1
ATOM 1460 C CA . VAL A 1 191 ? -9.137 5.391 -4.222 1.00 93.19 191 VAL A CA 1
ATOM 1461 C C . VAL A 1 191 ? -10.550 5.150 -3.665 1.00 93.19 191 VAL A C 1
ATOM 1463 O O . VAL A 1 191 ? -10.913 5.819 -2.695 1.00 93.19 191 VAL A O 1
ATOM 1466 N N . PRO A 1 192 ? -11.366 4.199 -4.168 1.00 93.69 192 PRO A N 1
ATOM 1467 C CA . PRO A 1 192 ? -12.688 3.946 -3.593 1.00 93.69 192 PRO A CA 1
ATOM 1468 C C . PRO A 1 192 ? -12.625 3.529 -2.119 1.00 93.69 192 PRO A C 1
ATOM 1470 O O . PRO A 1 192 ? -13.475 3.934 -1.324 1.00 93.69 192 PRO A O 1
ATOM 1473 N N . PHE A 1 193 ? -11.595 2.767 -1.734 1.00 92.00 193 PHE A N 1
ATOM 1474 C CA . PHE A 1 193 ? -11.341 2.430 -0.336 1.00 92.00 193 PHE A CA 1
ATOM 1475 C C . PHE A 1 193 ? -11.011 3.676 0.498 1.00 92.00 193 PHE A C 1
ATOM 1477 O O . PHE A 1 193 ? -11.617 3.876 1.552 1.00 92.00 193 PHE A O 1
ATOM 1484 N N . TYR A 1 194 ? -10.129 4.549 -0.002 1.00 91.00 194 TYR A N 1
ATOM 1485 C CA . TYR A 1 194 ? -9.793 5.821 0.644 1.00 91.00 194 TYR A CA 1
ATOM 1486 C C . TYR A 1 194 ? -11.031 6.697 0.882 1.00 91.00 194 TYR A C 1
ATOM 1488 O O . TYR A 1 194 ? -11.266 7.159 1.998 1.00 91.00 194 TYR A O 1
ATOM 1496 N N . LEU A 1 195 ? -11.876 6.867 -0.141 1.00 90.06 195 LEU A N 1
ATOM 1497 C CA . LEU A 1 195 ? -13.104 7.662 -0.052 1.00 90.06 195 LEU A CA 1
ATOM 1498 C C . LEU A 1 195 ? -14.134 7.041 0.903 1.00 90.06 195 LEU A C 1
ATOM 1500 O O . LEU A 1 195 ? -14.824 7.761 1.630 1.00 90.06 195 LEU A O 1
ATOM 1504 N N . ARG A 1 196 ? -14.243 5.706 0.930 1.00 90.06 196 ARG A N 1
ATOM 1505 C CA . ARG A 1 196 ? -15.098 4.987 1.886 1.00 90.06 196 ARG A CA 1
ATOM 1506 C C . ARG A 1 196 ? -14.651 5.246 3.325 1.00 90.06 196 ARG A C 1
ATOM 1508 O O . ARG A 1 196 ? -15.503 5.512 4.174 1.00 90.06 196 ARG A O 1
ATOM 1515 N N . GLU A 1 197 ? -13.347 5.202 3.589 1.00 87.88 197 GLU A N 1
ATOM 1516 C CA . GLU A 1 197 ? -12.799 5.435 4.928 1.00 87.88 197 GLU A CA 1
ATOM 1517 C C . GLU A 1 197 ? -12.893 6.909 5.340 1.00 87.88 197 GLU A C 1
ATOM 1519 O O . GLU A 1 197 ? -13.271 7.194 6.476 1.00 87.88 197 GLU A O 1
ATOM 1524 N N . ALA A 1 198 ? -12.690 7.845 4.407 1.00 86.19 198 ALA A N 1
ATOM 1525 C CA . ALA A 1 198 ? -12.910 9.275 4.631 1.00 86.19 198 ALA A CA 1
ATOM 1526 C C . ALA A 1 198 ? -14.342 9.565 5.113 1.00 86.19 198 ALA A C 1
ATOM 1528 O O . ALA A 1 198 ? -14.553 10.334 6.050 1.00 86.19 198 ALA A O 1
ATOM 1529 N N . ARG A 1 199 ? -15.347 8.906 4.517 1.00 84.69 199 ARG A N 1
ATOM 1530 C CA . ARG A 1 199 ? -16.762 9.081 4.893 1.00 84.69 199 ARG A CA 1
ATOM 1531 C C . ARG A 1 199 ? -17.123 8.455 6.241 1.00 84.69 199 ARG A C 1
ATOM 1533 O O . ARG A 1 199 ? -18.029 8.965 6.904 1.00 84.69 199 ARG A O 1
ATOM 1540 N N . ARG A 1 200 ? -16.467 7.352 6.621 1.00 83.50 200 ARG A N 1
ATOM 1541 C CA . ARG A 1 200 ? -16.764 6.591 7.848 1.00 83.50 200 ARG A CA 1
ATOM 1542 C C . ARG A 1 200 ? -15.987 7.096 9.064 1.00 83.50 200 ARG A C 1
ATOM 1544 O O . ARG A 1 200 ? -16.611 7.422 10.064 1.00 83.50 200 ARG A O 1
ATOM 1551 N N . ASN A 1 201 ? -14.661 7.195 8.959 1.00 81.00 201 ASN A N 1
ATOM 1552 C CA . ASN A 1 201 ? -13.744 7.469 10.075 1.00 81.00 201 ASN A CA 1
ATOM 1553 C C . ASN A 1 201 ? -12.748 8.598 9.760 1.00 81.00 201 ASN A C 1
ATOM 1555 O O . ASN A 1 201 ? -11.611 8.586 10.233 1.00 81.00 201 ASN A O 1
ATOM 1559 N N . GLY A 1 202 ? -13.159 9.586 8.965 1.00 77.38 202 GLY A N 1
ATOM 1560 C CA . GLY A 1 202 ? -12.295 10.664 8.480 1.00 77.38 202 GLY A CA 1
ATOM 1561 C C . GLY A 1 202 ? -11.605 11.532 9.550 1.00 77.38 202 GLY A C 1
ATOM 1562 O O . GLY A 1 202 ? -10.618 12.203 9.256 1.00 77.38 202 GLY A O 1
ATOM 1563 N N . THR A 1 203 ? -12.072 11.491 10.800 1.00 80.00 203 THR A N 1
ATOM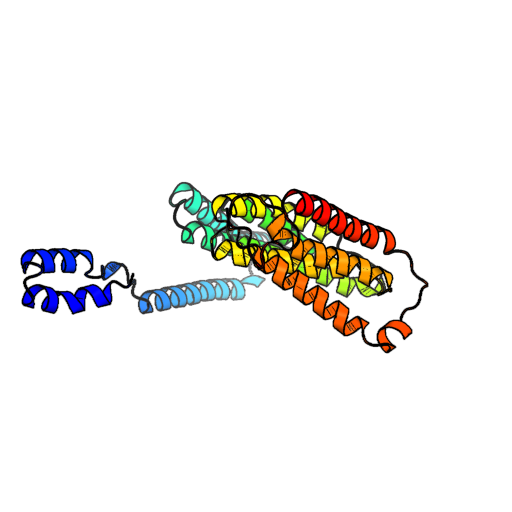 1564 C CA . THR A 1 203 ? -11.466 12.179 11.959 1.00 80.00 203 THR A CA 1
ATOM 1565 C C . THR A 1 203 ? -10.471 11.297 12.734 1.00 80.00 203 THR A C 1
ATOM 1567 O O . THR A 1 203 ? -9.799 11.761 13.656 1.00 80.00 203 THR A O 1
ATOM 1570 N N . GLY A 1 204 ? -10.355 10.012 12.387 1.00 84.06 204 GLY A N 1
ATOM 1571 C CA . GLY A 1 204 ? -9.543 9.030 13.103 1.00 84.06 204 GLY A CA 1
ATOM 1572 C C . GLY A 1 204 ? -8.039 9.129 12.823 1.00 84.06 204 GLY A C 1
ATOM 1573 O O . GLY A 1 204 ? -7.594 9.630 11.791 1.00 84.06 204 GLY A O 1
ATOM 1574 N N . ALA A 1 205 ? -7.221 8.592 13.736 1.00 86.62 205 ALA A N 1
ATOM 1575 C CA . ALA A 1 205 ? -5.770 8.490 13.539 1.00 86.62 205 ALA A CA 1
ATOM 1576 C C . ALA A 1 205 ? -5.396 7.540 12.384 1.00 86.62 205 ALA A C 1
ATOM 1578 O O . ALA A 1 205 ? -4.438 7.802 11.663 1.00 86.62 205 ALA A O 1
ATOM 1579 N N . ALA A 1 206 ? -6.174 6.473 12.169 1.00 86.56 206 ALA A N 1
ATOM 1580 C CA . ALA A 1 206 ? -5.979 5.564 11.039 1.00 86.56 206 ALA A CA 1
ATOM 1581 C C . ALA A 1 206 ? -6.155 6.286 9.694 1.00 86.56 206 ALA A C 1
ATOM 1583 O O . ALA A 1 206 ? -5.340 6.116 8.795 1.00 86.56 206 ALA A O 1
ATOM 1584 N N . PHE A 1 207 ? -7.159 7.161 9.570 1.00 89.88 207 PHE A N 1
ATOM 1585 C CA . PHE A 1 207 ? -7.369 7.938 8.348 1.00 89.88 207 PHE A CA 1
ATOM 1586 C C . PHE A 1 207 ? -6.265 8.977 8.100 1.00 89.88 207 PHE A C 1
ATOM 1588 O O . PHE A 1 207 ? -5.875 9.193 6.952 1.00 89.88 207 PHE A O 1
ATOM 1595 N N . LEU A 1 208 ? -5.719 9.583 9.161 1.00 90.38 208 LEU A N 1
ATOM 1596 C CA . LEU A 1 208 ? -4.543 10.455 9.063 1.00 90.38 208 LEU A CA 1
ATOM 1597 C C . LEU A 1 208 ? -3.363 9.694 8.454 1.00 90.38 208 LEU A C 1
ATOM 1599 O O . LEU A 1 208 ? -2.793 10.139 7.461 1.00 90.38 208 LEU A O 1
ATOM 1603 N N . TRP A 1 209 ? -3.025 8.525 9.003 1.00 91.56 209 TRP A N 1
ATOM 1604 C CA . TRP A 1 209 ? -1.944 7.707 8.457 1.00 91.56 209 TRP A CA 1
ATOM 1605 C C . TRP A 1 209 ? -2.251 7.225 7.040 1.00 91.56 209 TRP A C 1
ATOM 1607 O O . TRP A 1 209 ? -1.377 7.278 6.182 1.00 91.56 209 TRP A O 1
ATOM 1617 N N . LEU A 1 210 ? -3.495 6.834 6.754 1.00 93.00 210 LEU A N 1
ATOM 1618 C CA . LEU A 1 210 ? -3.903 6.439 5.407 1.00 93.00 210 LEU A CA 1
ATOM 1619 C C . LEU A 1 210 ? -3.675 7.581 4.411 1.00 93.00 210 LEU A C 1
ATOM 1621 O O . LEU A 1 210 ? -3.093 7.358 3.356 1.00 93.00 210 LEU A O 1
ATOM 1625 N N . SER A 1 211 ? -4.081 8.802 4.768 1.00 91.56 211 SER A N 1
ATOM 1626 C CA . SER A 1 211 ? -3.871 10.008 3.958 1.00 91.56 211 SER A CA 1
ATOM 1627 C C . SER A 1 211 ? -2.390 10.317 3.768 1.00 91.56 211 SER A C 1
ATOM 1629 O O . SER A 1 211 ? -1.987 10.658 2.663 1.00 91.56 211 SER A O 1
ATOM 1631 N N . PHE A 1 212 ? -1.571 10.145 4.810 1.00 93.38 212 PHE A N 1
ATOM 1632 C CA . PHE A 1 212 ? -0.121 10.309 4.721 1.00 93.38 212 PHE A CA 1
ATOM 1633 C C . PHE A 1 212 ? 0.501 9.335 3.713 1.00 93.38 212 PHE A C 1
ATOM 1635 O O . PHE A 1 212 ? 1.213 9.764 2.810 1.00 93.38 212 PHE A O 1
ATOM 1642 N N . PHE A 1 213 ? 0.197 8.038 3.812 1.00 94.50 213 PHE A N 1
ATOM 1643 C CA . PHE A 1 213 ? 0.748 7.033 2.898 1.00 94.50 213 PHE A CA 1
ATOM 1644 C C . PHE A 1 213 ? 0.205 7.165 1.470 1.00 94.50 213 PHE A C 1
ATOM 1646 O O . PHE A 1 213 ? 0.956 6.947 0.522 1.00 94.50 213 PHE A O 1
ATOM 1653 N N . PHE A 1 214 ? -1.056 7.568 1.292 1.00 94.69 214 PHE A N 1
ATOM 1654 C CA . PHE A 1 214 ? -1.609 7.871 -0.032 1.00 94.69 214 PHE A CA 1
ATOM 1655 C C . PHE A 1 214 ? -0.913 9.064 -0.686 1.00 94.69 214 PHE A C 1
ATOM 1657 O O . PHE A 1 214 ? -0.519 8.981 -1.850 1.00 94.69 214 PHE A O 1
ATOM 1664 N N . ALA A 1 215 ? -0.739 10.156 0.060 1.00 93.50 215 ALA A N 1
ATOM 1665 C CA . ALA A 1 215 ? -0.039 11.341 -0.412 1.00 93.50 215 ALA A CA 1
ATOM 1666 C C . ALA A 1 215 ? 1.422 11.026 -0.748 1.00 93.50 215 ALA A C 1
ATOM 1668 O O . ALA A 1 215 ? 1.911 11.431 -1.800 1.00 93.50 215 ALA A O 1
ATOM 1669 N N . LEU A 1 216 ? 2.094 10.238 0.096 1.00 93.94 216 LEU A N 1
ATOM 1670 C CA . LEU A 1 216 ? 3.476 9.826 -0.126 1.00 93.94 216 LEU A CA 1
ATOM 1671 C C . LEU A 1 216 ? 3.600 8.938 -1.368 1.00 93.94 216 LEU A C 1
ATOM 1673 O O . LEU A 1 216 ? 4.442 9.199 -2.220 1.00 93.94 216 LEU A O 1
ATOM 1677 N N . SER A 1 217 ? 2.735 7.930 -1.503 1.00 95.00 217 SER A N 1
ATOM 1678 C CA . SER A 1 217 ? 2.717 7.034 -2.664 1.00 95.00 217 SER A CA 1
ATOM 1679 C C . SER A 1 217 ? 2.430 7.798 -3.957 1.00 95.00 217 SER A C 1
ATOM 1681 O O . SER A 1 217 ? 3.146 7.625 -4.937 1.00 95.00 217 SER A O 1
ATOM 1683 N N . THR A 1 218 ? 1.449 8.706 -3.949 1.00 92.75 218 THR A N 1
ATOM 1684 C CA . THR A 1 218 ? 1.109 9.532 -5.119 1.00 92.75 218 THR A CA 1
ATOM 1685 C C . THR A 1 218 ? 2.254 10.480 -5.482 1.00 92.75 218 THR A C 1
ATOM 1687 O O . THR A 1 218 ? 2.608 10.585 -6.652 1.00 92.75 218 THR A O 1
ATOM 1690 N N . GLY A 1 219 ? 2.852 11.144 -4.487 1.00 90.44 219 GLY A N 1
ATOM 1691 C CA . GLY A 1 219 ? 3.932 12.109 -4.690 1.00 90.44 219 GLY A CA 1
ATOM 1692 C C . GLY A 1 219 ? 5.246 11.473 -5.145 1.00 90.44 219 GLY A C 1
ATOM 1693 O O . GLY A 1 219 ? 5.916 12.034 -6.008 1.00 90.44 219 GLY A O 1
ATOM 1694 N N . LEU A 1 220 ? 5.607 10.300 -4.608 1.00 91.12 220 LEU A N 1
ATOM 1695 C CA . LEU A 1 220 ? 6.759 9.521 -5.075 1.00 91.12 220 LEU A CA 1
ATOM 1696 C C . LEU A 1 220 ? 6.477 8.901 -6.445 1.00 91.12 220 LEU A C 1
ATOM 1698 O O . LEU A 1 220 ? 7.279 9.047 -7.361 1.00 91.12 220 LEU A O 1
ATOM 1702 N N . GLY A 1 221 ? 5.314 8.267 -6.604 1.00 89.38 221 GLY A N 1
ATOM 1703 C CA . GLY A 1 221 ? 4.892 7.620 -7.842 1.00 89.38 221 GLY A CA 1
ATOM 1704 C C . GLY A 1 221 ? 4.874 8.573 -9.032 1.00 89.38 221 GLY A C 1
ATOM 1705 O O . GLY A 1 221 ? 5.332 8.202 -10.107 1.00 89.38 221 GLY A O 1
ATOM 1706 N N . SER A 1 222 ? 4.438 9.823 -8.841 1.00 88.00 222 SER A N 1
ATOM 1707 C CA . SER A 1 222 ? 4.432 10.829 -9.908 1.00 88.00 222 SER A CA 1
ATOM 1708 C C . SER A 1 222 ? 5.832 11.167 -10.431 1.00 88.00 222 SER A C 1
ATOM 1710 O O . SER A 1 222 ? 5.964 11.473 -11.614 1.00 88.00 222 SER A O 1
ATOM 1712 N N . GLN A 1 223 ? 6.872 11.101 -9.582 1.00 86.44 223 GLN A N 1
ATOM 1713 C CA . GLN A 1 223 ? 8.261 11.370 -9.993 1.00 86.44 223 GLN A CA 1
ATOM 1714 C C . GLN A 1 223 ? 8.799 10.290 -10.928 1.00 86.44 223 GLN A C 1
ATOM 1716 O O . GLN A 1 223 ? 9.628 10.565 -11.789 1.00 86.44 223 GLN A O 1
ATOM 1721 N N . LEU A 1 224 ? 8.328 9.054 -10.758 1.00 87.94 224 LEU A N 1
ATOM 1722 C CA . LEU A 1 224 ? 8.862 7.879 -11.447 1.00 87.94 224 LEU A CA 1
ATOM 1723 C C . LEU A 1 224 ? 8.437 7.796 -12.919 1.00 87.94 224 LEU A C 1
ATOM 1725 O O . LEU A 1 224 ? 8.935 6.944 -13.647 1.00 87.94 224 LEU A O 1
ATOM 1729 N N . PHE A 1 225 ? 7.541 8.677 -13.370 1.00 85.81 225 PHE A N 1
ATOM 1730 C CA . PHE A 1 225 ? 7.148 8.784 -14.778 1.00 85.81 225 PHE A CA 1
ATOM 1731 C C . PHE A 1 225 ? 8.072 9.673 -15.606 1.00 85.81 225 PHE A C 1
ATOM 1733 O O . PHE A 1 225 ? 7.969 9.652 -16.832 1.00 85.81 225 PHE A O 1
ATOM 1740 N N . TYR A 1 226 ? 8.935 10.453 -14.958 1.00 80.19 226 TYR A N 1
ATOM 1741 C CA . TYR A 1 226 ? 9.816 11.380 -15.647 1.00 80.19 226 TYR A CA 1
ATOM 1742 C C . TYR A 1 226 ? 11.096 10.692 -16.105 1.00 80.19 226 TYR A C 1
ATOM 1744 O O . TYR A 1 226 ? 11.759 9.975 -15.341 1.00 80.19 226 TYR A O 1
ATOM 1752 N N . THR A 1 227 ? 11.410 10.896 -17.382 1.00 73.12 227 THR A N 1
ATOM 1753 C CA . THR A 1 227 ? 12.540 10.244 -18.045 1.00 73.12 227 THR A CA 1
ATOM 1754 C C . THR A 1 227 ? 13.790 11.096 -17.904 1.00 73.12 227 THR A C 1
ATOM 1756 O O . THR A 1 227 ? 14.793 10.610 -17.383 1.00 73.12 227 THR A O 1
ATOM 1759 N N . ASP A 1 228 ? 13.653 12.381 -18.230 1.00 73.31 228 ASP A N 1
ATOM 1760 C CA . ASP A 1 228 ? 14.693 13.397 -18.117 1.00 73.31 228 ASP A CA 1
ATOM 1761 C C . ASP A 1 228 ? 14.178 14.595 -17.329 1.00 73.31 228 ASP A C 1
ATOM 1763 O O . ASP A 1 228 ? 13.021 14.996 -17.445 1.00 73.31 228 ASP A O 1
ATOM 1767 N N . TRP A 1 229 ? 15.047 15.216 -16.539 1.00 70.25 229 TRP A N 1
ATOM 1768 C CA . TRP A 1 229 ? 14.687 16.448 -15.854 1.00 70.25 229 TRP A CA 1
ATOM 1769 C C . TRP A 1 229 ? 14.789 17.606 -16.842 1.00 70.25 229 TRP A C 1
ATOM 1771 O O . TRP A 1 229 ? 15.871 17.929 -17.312 1.00 70.25 229 TRP A O 1
ATOM 1781 N N . THR A 1 230 ? 13.662 18.247 -17.153 1.00 74.50 230 THR A N 1
ATOM 1782 C CA . THR A 1 230 ? 13.622 19.496 -17.937 1.00 74.50 230 THR A CA 1
ATOM 1783 C C . THR A 1 230 ? 12.963 20.613 -17.128 1.00 74.50 230 THR A C 1
ATOM 1785 O O . THR A 1 230 ? 12.173 20.325 -16.227 1.00 74.50 230 THR A O 1
ATOM 1788 N N . PRO A 1 231 ? 13.174 21.899 -17.463 1.00 74.25 231 PRO A N 1
ATOM 1789 C CA . PRO A 1 231 ? 12.546 23.012 -16.746 1.00 74.25 231 PRO A CA 1
ATOM 1790 C C . PRO A 1 231 ? 11.014 22.924 -16.671 1.00 74.25 231 PRO A C 1
ATOM 1792 O O . PRO A 1 231 ? 10.399 23.374 -15.707 1.00 74.25 231 PRO A O 1
ATOM 1795 N N . ALA A 1 232 ? 10.375 22.306 -17.670 1.00 77.19 232 ALA A N 1
ATOM 1796 C CA . ALA A 1 232 ? 8.926 22.127 -17.696 1.00 77.19 232 ALA A CA 1
ATOM 1797 C C . ALA A 1 232 ? 8.422 21.147 -16.613 1.00 77.19 232 ALA A C 1
ATOM 1799 O O . ALA A 1 232 ? 7.281 21.257 -16.166 1.00 77.19 232 ALA A O 1
ATOM 1800 N N . HIS A 1 233 ? 9.274 20.238 -16.131 1.00 79.38 233 HIS A N 1
ATOM 1801 C CA . HIS A 1 233 ? 8.952 19.310 -15.044 1.00 79.38 233 HIS A CA 1
ATOM 1802 C C . HIS A 1 233 ? 8.673 20.035 -13.733 1.00 79.38 233 HIS A C 1
ATOM 1804 O O . HIS A 1 233 ? 7.776 19.649 -12.984 1.00 79.38 233 HIS A O 1
ATOM 1810 N N . VAL A 1 234 ? 9.392 21.132 -13.491 1.00 82.44 234 VAL A N 1
ATOM 1811 C CA . VAL A 1 234 ? 9.204 22.004 -12.327 1.00 82.44 234 VAL A CA 1
ATOM 1812 C C . VAL A 1 234 ? 7.774 22.516 -12.267 1.00 82.44 234 VAL A C 1
ATOM 1814 O O . VAL A 1 234 ? 7.170 22.524 -11.200 1.00 82.44 234 VAL A O 1
ATOM 1817 N N . LEU A 1 235 ? 7.207 22.884 -13.419 1.00 83.25 235 LEU A N 1
ATOM 1818 C CA . LEU A 1 235 ? 5.832 23.371 -13.516 1.00 83.25 235 LEU A CA 1
ATOM 1819 C C . LEU A 1 235 ? 4.823 22.264 -13.198 1.00 83.25 235 LEU A C 1
ATOM 1821 O O . LEU A 1 235 ? 3.889 22.499 -12.436 1.00 83.25 235 LEU A O 1
ATOM 1825 N N . GLY A 1 236 ? 5.029 21.055 -13.730 1.00 85.50 236 GLY A N 1
ATOM 1826 C CA . GLY A 1 236 ? 4.183 19.898 -13.420 1.00 85.50 236 GLY A CA 1
ATOM 1827 C C . GLY A 1 236 ? 4.233 19.529 -11.934 1.00 85.50 236 GLY A C 1
ATOM 1828 O O . GLY A 1 236 ? 3.201 19.301 -11.304 1.00 85.50 236 GLY A O 1
ATOM 1829 N N . LEU A 1 237 ? 5.428 19.547 -11.344 1.00 86.00 237 LEU A N 1
ATOM 1830 C CA . LEU A 1 237 ? 5.644 19.273 -9.925 1.00 86.00 237 LEU A CA 1
ATOM 1831 C C . LEU A 1 237 ? 5.048 20.340 -9.016 1.00 86.00 237 LEU A C 1
ATOM 1833 O O . LEU A 1 237 ? 4.378 20.002 -8.042 1.00 86.00 237 LEU A O 1
ATOM 1837 N N . ALA A 1 238 ? 5.241 21.615 -9.350 1.00 88.06 238 ALA A N 1
ATOM 1838 C CA . ALA A 1 238 ? 4.629 22.725 -8.637 1.00 88.06 238 ALA A CA 1
ATOM 1839 C C . ALA A 1 238 ? 3.098 22.661 -8.725 1.00 88.06 238 ALA A C 1
ATOM 1841 O O . ALA A 1 238 ? 2.424 22.886 -7.722 1.00 88.06 238 ALA A O 1
ATOM 1842 N N . ALA A 1 239 ? 2.536 22.294 -9.883 1.00 88.31 239 ALA A N 1
ATOM 1843 C CA . ALA A 1 239 ? 1.094 22.122 -10.052 1.00 88.31 239 ALA A CA 1
ATOM 1844 C C . ALA A 1 239 ? 0.536 20.971 -9.199 1.00 88.31 239 ALA A C 1
ATOM 1846 O O . ALA A 1 239 ? -0.501 21.133 -8.553 1.00 88.31 239 ALA A O 1
ATOM 1847 N N . LEU A 1 240 ? 1.235 19.833 -9.140 1.00 88.38 240 LEU A N 1
ATOM 1848 C CA . LEU A 1 240 ? 0.847 18.702 -8.296 1.00 88.38 240 LEU A CA 1
ATOM 1849 C C . LEU A 1 240 ? 0.978 19.031 -6.800 1.00 88.38 240 LEU A C 1
ATOM 1851 O O . LEU A 1 240 ? 0.067 18.752 -6.021 1.00 88.38 240 LEU A O 1
ATOM 1855 N N . ALA A 1 241 ? 2.075 19.676 -6.398 1.00 88.94 241 ALA A N 1
ATOM 1856 C CA . ALA A 1 241 ? 2.290 20.147 -5.032 1.00 88.94 241 ALA A CA 1
ATOM 1857 C C . ALA A 1 241 ? 1.216 21.163 -4.610 1.00 88.94 241 ALA A C 1
ATOM 1859 O O . ALA A 1 241 ? 0.665 21.070 -3.510 1.00 88.94 241 ALA A O 1
ATOM 1860 N N . ALA A 1 242 ? 0.844 22.080 -5.508 1.00 87.56 242 ALA A N 1
ATOM 1861 C CA . ALA A 1 242 ? -0.278 22.986 -5.305 1.00 87.56 242 ALA A CA 1
ATOM 1862 C C . ALA A 1 242 ? -1.589 22.203 -5.125 1.00 87.56 242 ALA A C 1
ATOM 1864 O O . ALA A 1 242 ? -2.292 22.425 -4.140 1.00 87.56 242 ALA A O 1
ATOM 1865 N N . ALA A 1 243 ? -1.887 21.224 -5.988 1.00 87.81 243 ALA A N 1
ATOM 1866 C CA . ALA A 1 243 ? -3.073 20.376 -5.846 1.00 87.81 243 ALA A CA 1
ATOM 1867 C C . ALA A 1 243 ? -3.138 19.687 -4.470 1.00 87.81 243 ALA A C 1
ATOM 1869 O O . ALA A 1 243 ? -4.192 19.679 -3.838 1.00 87.81 243 ALA A O 1
ATOM 1870 N N . PHE A 1 244 ? -2.009 19.180 -3.967 1.00 88.31 244 PHE A N 1
ATOM 1871 C CA . PHE A 1 244 ? -1.907 18.532 -2.654 1.00 88.31 244 PHE A CA 1
ATOM 1872 C C . PHE A 1 244 ? -2.242 19.490 -1.508 1.00 88.31 244 PHE A C 1
ATOM 1874 O O . PHE A 1 244 ? -2.997 19.138 -0.600 1.00 88.31 244 PHE A O 1
ATOM 1881 N N . THR A 1 245 ? -1.735 20.723 -1.566 1.00 85.50 245 THR A N 1
ATOM 1882 C CA . THR A 1 245 ? -2.074 21.748 -0.568 1.00 85.50 245 THR A CA 1
ATOM 1883 C C . THR A 1 245 ? -3.545 22.150 -0.608 1.00 85.50 245 THR A C 1
ATOM 1885 O O . THR A 1 245 ? -4.076 22.586 0.408 1.00 85.50 245 THR A O 1
ATOM 1888 N N . LEU A 1 246 ? -4.220 21.960 -1.747 1.00 84.69 246 LEU A N 1
ATOM 1889 C CA . LEU A 1 246 ? -5.628 22.304 -1.929 1.00 84.69 246 LEU A CA 1
ATOM 1890 C C . LEU A 1 246 ? -6.613 21.212 -1.476 1.00 84.69 246 LEU A C 1
ATOM 1892 O O . LEU A 1 246 ? -7.805 21.492 -1.345 1.00 84.69 246 LEU A O 1
ATOM 1896 N N . VAL A 1 247 ? -6.139 19.992 -1.193 1.00 83.44 247 VAL A N 1
ATOM 1897 C CA . VAL A 1 247 ? -6.984 18.846 -0.804 1.00 83.44 247 VAL A CA 1
ATOM 1898 C C . VAL A 1 247 ? -7.931 19.154 0.369 1.00 83.44 247 VAL A C 1
ATOM 1900 O O . VAL A 1 247 ? -9.112 18.817 0.249 1.00 83.44 247 VAL A O 1
ATOM 1903 N N . PRO A 1 248 ? -7.518 19.815 1.470 1.00 78.25 248 PRO A N 1
ATOM 1904 C CA . PRO A 1 248 ? -8.431 20.106 2.580 1.00 78.25 248 PRO A CA 1
ATOM 1905 C C . PRO A 1 248 ? -9.615 20.999 2.202 1.00 78.25 248 PRO A C 1
ATOM 1907 O O . PRO A 1 248 ? -10.685 20.855 2.781 1.00 78.25 248 PRO A O 1
ATOM 1910 N N . TRP A 1 249 ? -9.453 21.886 1.216 1.00 73.69 249 TRP A N 1
ATOM 1911 C CA . TRP A 1 249 ? -10.524 22.783 0.768 1.00 73.69 249 TRP A CA 1
ATOM 1912 C C . TRP A 1 249 ? -11.464 22.131 -0.253 1.00 73.69 249 TRP A C 1
ATOM 1914 O O . TRP A 1 249 ? -12.503 22.697 -0.577 1.00 73.69 249 TRP A O 1
ATOM 1924 N N . SER A 1 250 ? -11.151 20.930 -0.745 1.00 72.12 250 SER A N 1
ATOM 1925 C CA . SER A 1 250 ? -11.985 20.214 -1.723 1.00 72.12 250 SER A CA 1
ATOM 1926 C C . SER A 1 250 ? -13.226 19.533 -1.122 1.00 72.12 250 SER A C 1
ATOM 1928 O O . SER A 1 250 ? -14.058 18.989 -1.853 1.00 72.12 250 SER A O 1
ATOM 1930 N N . HIS A 1 251 ? -13.375 19.545 0.204 1.00 69.12 251 HIS A N 1
ATOM 1931 C CA . HIS A 1 251 ? -14.479 18.900 0.908 1.00 69.12 251 HIS A CA 1
ATOM 1932 C C . HIS A 1 251 ? -15.194 19.904 1.815 1.00 69.12 251 HIS A C 1
ATOM 1934 O O . HIS A 1 251 ? -14.582 20.481 2.708 1.00 69.12 251 HIS A O 1
ATOM 1940 N N . ALA A 1 252 ? -16.496 20.094 1.594 1.00 55.03 252 ALA A N 1
ATOM 1941 C CA . ALA A 1 252 ? -17.356 20.888 2.466 1.00 55.03 252 ALA A CA 1
ATOM 1942 C C . ALA A 1 252 ? -17.984 19.977 3.539 1.00 55.03 252 ALA A C 1
ATOM 1944 O O . ALA A 1 252 ? -18.647 18.996 3.194 1.00 55.03 252 ALA A O 1
ATOM 1945 N N . GLY A 1 253 ? -17.783 20.292 4.823 1.00 57.41 253 GLY A N 1
ATOM 1946 C CA . GLY A 1 253 ? -18.618 19.768 5.913 1.00 57.41 253 GLY A CA 1
ATOM 1947 C C . GLY A 1 253 ? -18.119 18.539 6.683 1.00 57.41 253 GLY A C 1
ATOM 1948 O O . GLY A 1 253 ? -18.915 17.635 6.934 1.00 57.41 253 GLY A O 1
ATOM 1949 N N . ARG A 1 254 ? -16.833 18.470 7.062 1.00 55.28 254 ARG A N 1
ATOM 1950 C CA . ARG A 1 254 ? -16.299 17.594 8.137 1.00 55.28 254 ARG A CA 1
ATOM 1951 C C . ARG A 1 254 ? -14.812 17.878 8.368 1.00 55.28 254 ARG A C 1
ATOM 1953 O O . ARG A 1 254 ? -14.079 18.019 7.393 1.00 55.28 254 ARG A O 1
ATOM 1960 N N . GLU A 1 255 ? -14.348 17.846 9.623 1.00 69.50 255 GLU A N 1
ATOM 1961 C CA . GLU A 1 255 ? -12.919 17.896 10.006 1.00 69.50 255 GLU A CA 1
ATOM 1962 C C . GLU A 1 255 ? -12.147 16.639 9.536 1.00 69.50 255 GLU A C 1
ATOM 1964 O O . GLU A 1 255 ? -11.704 15.794 10.319 1.00 69.50 255 GLU A O 1
ATOM 1969 N N . LEU A 1 256 ? -12.014 16.456 8.224 1.00 76.06 256 LEU A N 1
ATOM 1970 C CA . LEU A 1 256 ? -11.220 15.383 7.644 1.00 76.06 256 LEU A CA 1
ATOM 1971 C C . LEU A 1 256 ? -9.743 15.623 7.959 1.00 76.06 256 LEU A C 1
ATOM 1973 O O . LEU A 1 256 ? -9.197 16.692 7.687 1.00 76.06 256 LEU A O 1
ATOM 1977 N N . ARG A 1 257 ? -9.053 14.604 8.481 1.00 80.19 257 ARG A N 1
ATOM 1978 C CA . ARG A 1 257 ? -7.609 14.674 8.760 1.00 80.19 257 ARG A CA 1
ATOM 1979 C C . ARG A 1 257 ? -6.771 14.494 7.490 1.00 80.19 257 ARG A C 1
ATOM 1981 O O . ARG A 1 257 ? -5.957 13.580 7.395 1.00 80.19 257 ARG A O 1
ATOM 1988 N N . THR A 1 258 ? -6.964 15.385 6.520 1.00 83.06 258 THR A N 1
ATOM 1989 C CA . THR A 1 258 ? -6.241 15.433 5.238 1.00 83.06 258 THR A CA 1
ATOM 1990 C C . THR A 1 258 ? -5.003 16.330 5.270 1.00 83.06 258 THR A C 1
ATOM 1992 O O . THR A 1 258 ? -4.306 16.426 4.263 1.00 83.06 258 THR A O 1
ATOM 1995 N N . TRP A 1 259 ? -4.654 16.913 6.424 1.00 83.44 259 TRP A N 1
ATOM 1996 C CA . TRP A 1 259 ? -3.430 17.708 6.600 1.00 83.44 259 TRP A CA 1
ATOM 1997 C C . TRP A 1 259 ? -2.130 17.039 6.091 1.00 83.44 259 TRP A C 1
ATOM 1999 O O . TRP A 1 259 ? -1.258 17.782 5.639 1.00 83.44 259 TRP A O 1
ATOM 2009 N N . PRO A 1 260 ? -1.966 15.691 6.070 1.00 89.50 260 PRO A N 1
ATOM 2010 C CA . PRO A 1 260 ? -0.770 15.077 5.493 1.00 89.50 260 PRO A CA 1
ATOM 2011 C C . PRO A 1 260 ? -0.556 15.396 4.008 1.00 89.50 260 PRO A C 1
ATOM 2013 O O . PRO A 1 260 ? 0.588 15.487 3.568 1.00 89.50 260 PRO A O 1
ATOM 2016 N N . TRP A 1 261 ? -1.634 15.624 3.246 1.00 89.50 261 TRP A N 1
ATOM 2017 C CA . TRP A 1 261 ? -1.539 16.083 1.858 1.00 89.50 261 TRP A CA 1
ATOM 2018 C C . TRP A 1 261 ? -0.895 17.467 1.780 1.00 89.50 261 TRP A C 1
ATOM 2020 O O . TRP A 1 261 ? 0.006 17.678 0.974 1.00 89.50 261 TRP A O 1
ATOM 2030 N N . VAL A 1 262 ? -1.279 18.383 2.675 1.00 88.62 262 VAL A N 1
ATOM 2031 C CA . VAL A 1 262 ? -0.675 19.721 2.767 1.00 88.62 262 VAL A CA 1
ATOM 2032 C C . VAL A 1 262 ? 0.782 19.641 3.192 1.00 88.62 262 VAL A C 1
ATOM 2034 O O . VAL A 1 262 ? 1.605 20.348 2.624 1.00 88.62 262 VAL A O 1
ATOM 2037 N N . LEU A 1 263 ? 1.114 18.778 4.158 1.00 89.44 263 LEU A N 1
ATOM 2038 C CA . LEU A 1 263 ? 2.495 18.585 4.602 1.00 89.44 263 LEU A CA 1
ATOM 2039 C C . LEU A 1 263 ? 3.384 18.158 3.431 1.00 89.44 263 LEU A C 1
ATOM 2041 O O . LEU A 1 263 ? 4.420 18.772 3.201 1.00 89.44 263 LEU A O 1
ATOM 2045 N N . ILE A 1 264 ? 2.971 17.128 2.691 1.00 91.00 264 ILE A N 1
ATOM 2046 C CA . ILE A 1 264 ? 3.759 16.589 1.579 1.00 91.00 264 ILE A CA 1
ATOM 2047 C C . ILE A 1 264 ? 3.809 17.595 0.428 1.00 91.00 264 ILE A C 1
ATOM 2049 O O . ILE A 1 264 ? 4.898 17.918 -0.030 1.00 91.00 264 ILE A O 1
ATOM 2053 N N . GLY A 1 265 ? 2.673 18.169 0.021 1.00 88.94 265 GLY A N 1
ATOM 2054 C CA . GLY A 1 265 ? 2.634 19.183 -1.037 1.00 88.94 265 GLY A CA 1
ATOM 2055 C C . GLY A 1 265 ? 3.450 20.432 -0.696 1.00 88.94 265 GLY A C 1
ATOM 2056 O O . GLY A 1 265 ? 4.234 20.903 -1.513 1.00 88.94 265 GLY A O 1
ATOM 2057 N N . GLY A 1 266 ? 3.327 20.940 0.530 1.00 88.81 266 GLY A N 1
ATOM 2058 C CA . GLY A 1 266 ? 4.081 22.093 1.017 1.00 88.81 266 GLY A CA 1
ATOM 2059 C C . GLY A 1 266 ? 5.580 21.815 1.121 1.00 88.81 266 GLY A C 1
ATOM 2060 O O . GLY A 1 266 ? 6.378 22.633 0.668 1.00 88.81 266 GLY A O 1
ATOM 2061 N N . ALA A 1 267 ? 5.975 20.650 1.645 1.00 90.94 267 ALA A N 1
ATOM 2062 C CA . ALA A 1 267 ? 7.376 20.234 1.694 1.00 90.94 267 ALA A CA 1
ATOM 2063 C C . ALA A 1 267 ? 7.970 20.085 0.287 1.00 90.94 267 ALA A C 1
ATOM 2065 O O . ALA A 1 267 ? 9.063 20.585 0.033 1.00 90.94 267 ALA A O 1
ATOM 2066 N N . THR A 1 268 ? 7.236 19.468 -0.646 1.00 89.69 268 THR A N 1
ATOM 2067 C CA . THR A 1 268 ? 7.637 19.366 -2.054 1.00 89.69 268 THR A CA 1
ATOM 2068 C C . THR A 1 268 ? 7.769 20.747 -2.694 1.00 89.69 268 THR A C 1
ATOM 2070 O O . THR A 1 268 ? 8.770 21.007 -3.353 1.00 89.69 268 THR A O 1
ATOM 2073 N N . MET A 1 269 ? 6.822 21.660 -2.462 1.00 89.12 269 MET A N 1
ATOM 2074 C CA . MET A 1 269 ? 6.894 23.026 -2.988 1.00 89.12 269 MET A CA 1
ATOM 2075 C C . MET A 1 269 ? 8.118 23.778 -2.448 1.00 89.12 269 MET A C 1
ATOM 2077 O O . MET A 1 269 ? 8.864 24.369 -3.224 1.00 89.12 269 MET A O 1
ATOM 2081 N N . LEU A 1 270 ? 8.368 23.719 -1.136 1.00 91.12 270 LEU A N 1
ATOM 2082 C CA . LEU A 1 270 ? 9.543 24.337 -0.514 1.00 91.12 270 LEU A CA 1
ATOM 2083 C C . LEU A 1 270 ? 10.850 23.754 -1.058 1.00 91.12 270 LEU A C 1
ATOM 2085 O O . LEU A 1 270 ? 11.777 24.507 -1.353 1.00 91.12 270 LEU A O 1
ATOM 2089 N N . LEU A 1 271 ? 10.915 22.430 -1.223 1.00 89.38 271 LEU A N 1
ATOM 2090 C CA . LEU A 1 271 ? 12.074 21.750 -1.793 1.00 89.38 271 LEU A CA 1
ATOM 2091 C C . LEU A 1 271 ? 12.338 22.230 -3.223 1.00 89.38 271 LEU A C 1
ATOM 2093 O O . LEU A 1 271 ? 13.470 22.577 -3.543 1.00 89.38 271 LEU A O 1
ATOM 2097 N N . ILE A 1 272 ? 11.297 22.303 -4.057 1.00 87.75 272 ILE A N 1
ATOM 2098 C CA . ILE A 1 272 ? 11.402 22.795 -5.434 1.00 87.75 272 ILE A CA 1
ATOM 2099 C C . ILE A 1 272 ? 11.892 24.244 -5.439 1.00 87.75 272 ILE A C 1
ATOM 2101 O O . ILE A 1 272 ? 12.871 24.547 -6.110 1.00 87.75 272 ILE A O 1
ATOM 2105 N N . MET A 1 273 ? 11.277 25.137 -4.660 1.00 88.06 273 MET A N 1
ATOM 2106 C CA . MET A 1 273 ? 11.707 26.540 -4.614 1.00 88.06 273 MET A CA 1
ATOM 2107 C C . MET A 1 273 ? 13.158 26.685 -4.146 1.00 88.06 273 MET A C 1
ATOM 2109 O O . MET A 1 273 ? 13.890 27.507 -4.689 1.00 88.06 273 MET A O 1
ATOM 2113 N N . CYS A 1 274 ? 13.588 25.876 -3.177 1.00 89.25 274 CYS A N 1
ATOM 2114 C CA . CYS A 1 274 ? 14.958 25.883 -2.678 1.00 89.25 274 CYS A CA 1
ATOM 2115 C C . CYS A 1 274 ? 15.951 25.384 -3.738 1.00 89.25 274 CYS A C 1
ATOM 2117 O O . CYS A 1 274 ? 16.879 26.106 -4.091 1.00 89.25 274 CYS A O 1
ATOM 2119 N N . VAL A 1 275 ? 15.736 24.186 -4.292 1.00 86.31 275 VAL A N 1
ATOM 2120 C CA . VAL A 1 275 ? 16.640 23.562 -5.275 1.00 86.31 275 VAL A CA 1
ATOM 2121 C C . VAL A 1 275 ? 16.737 24.410 -6.542 1.00 86.31 275 VAL A C 1
ATOM 2123 O O . VAL A 1 275 ? 17.834 24.717 -6.999 1.00 86.31 275 VAL A O 1
ATOM 2126 N N . PHE A 1 276 ? 15.605 24.874 -7.072 1.00 83.25 276 PHE A N 1
ATOM 2127 C CA . PHE A 1 276 ? 15.571 25.680 -8.293 1.00 83.25 276 PHE A CA 1
ATOM 2128 C C . PHE A 1 276 ? 15.931 27.156 -8.069 1.00 83.25 276 PHE A C 1
ATOM 2130 O O . PHE A 1 276 ? 16.015 27.913 -9.032 1.00 83.25 276 PHE A O 1
ATOM 2137 N N . SER A 1 277 ? 16.211 27.583 -6.833 1.00 86.94 277 SER A N 1
ATOM 2138 C CA . SER A 1 277 ? 16.828 28.892 -6.584 1.00 86.94 277 SER A CA 1
ATOM 2139 C C . SER A 1 277 ? 18.313 28.918 -6.971 1.00 86.94 277 SER A C 1
ATOM 2141 O O . SER A 1 277 ? 18.879 30.001 -7.132 1.00 86.94 277 SER A O 1
ATOM 2143 N N . PHE A 1 278 ? 18.966 27.758 -7.096 1.00 85.50 278 PHE A N 1
ATOM 2144 C CA . PHE A 1 278 ? 20.385 27.670 -7.422 1.00 85.50 278 PHE A CA 1
ATOM 2145 C C . PHE A 1 278 ? 20.607 27.734 -8.935 1.00 85.50 278 PHE A C 1
ATOM 2147 O O . PHE A 1 278 ? 20.117 26.898 -9.688 1.00 85.50 278 PHE A O 1
ATOM 2154 N N . ARG A 1 279 ? 21.412 28.706 -9.382 1.00 83.00 279 ARG A N 1
ATOM 2155 C CA . ARG A 1 279 ? 21.763 28.899 -10.799 1.00 83.00 279 ARG A CA 1
ATOM 2156 C C . ARG A 1 279 ? 22.327 27.643 -11.496 1.00 83.00 279 ARG A C 1
ATOM 2158 O O . ARG A 1 279 ? 21.878 27.394 -12.609 1.00 83.00 279 ARG A O 1
ATOM 2165 N N . PRO A 1 280 ? 23.231 26.841 -10.890 1.00 82.88 280 PRO A N 1
ATOM 2166 C CA . PRO A 1 280 ? 23.805 25.665 -11.556 1.00 82.88 280 PRO A CA 1
ATOM 2167 C C . PRO A 1 280 ? 22.765 24.643 -12.025 1.00 82.88 280 PRO A C 1
ATOM 2169 O O . PRO A 1 280 ? 22.928 24.050 -13.083 1.00 82.88 280 PRO A O 1
ATOM 2172 N N . VAL A 1 281 ? 21.650 24.511 -11.295 1.00 78.88 281 VAL A N 1
ATOM 2173 C CA . VAL A 1 281 ? 20.545 23.612 -11.666 1.00 78.88 281 VAL A CA 1
ATOM 2174 C C . VAL A 1 281 ? 19.970 23.985 -13.033 1.00 78.88 281 VAL A C 1
ATOM 2176 O O . VAL A 1 281 ? 19.578 23.112 -13.794 1.00 78.88 281 VAL A O 1
ATOM 2179 N N . TRP A 1 282 ? 19.953 25.276 -13.375 1.00 77.88 282 TRP A N 1
ATOM 2180 C CA . TRP A 1 282 ? 19.438 25.756 -14.656 1.00 77.88 282 TRP A CA 1
ATOM 2181 C C . TRP A 1 282 ? 20.409 25.567 -15.822 1.00 77.88 282 TRP A C 1
ATOM 2183 O O . TRP A 1 282 ? 19.973 25.531 -16.969 1.00 77.88 282 TRP A O 1
ATOM 2193 N N . GLU A 1 283 ? 21.708 25.469 -15.542 1.00 78.38 283 GLU A N 1
ATOM 2194 C CA . GLU A 1 283 ? 22.760 25.366 -16.559 1.00 78.38 283 GLU A CA 1
ATOM 2195 C C . GLU A 1 283 ? 22.936 23.926 -17.074 1.00 78.38 283 GLU A C 1
ATOM 2197 O O . GLU A 1 283 ? 23.422 23.738 -18.186 1.00 78.38 283 GLU A O 1
ATOM 2202 N N . GLU A 1 284 ? 22.483 22.923 -16.313 1.00 70.62 284 GLU A N 1
ATOM 2203 C CA . GLU A 1 284 ? 22.541 21.496 -16.677 1.00 70.62 284 GLU A CA 1
ATOM 2204 C C . GLU A 1 284 ? 21.354 21.012 -17.536 1.00 70.62 284 GLU A C 1
ATOM 2206 O O . GLU A 1 284 ? 21.363 19.877 -18.014 1.00 70.62 284 GLU A O 1
ATOM 2211 N N . PHE A 1 285 ? 20.332 21.844 -17.771 1.00 68.69 285 PHE A N 1
ATOM 2212 C CA . PHE A 1 285 ? 19.158 21.438 -18.549 1.00 68.69 285 PHE A CA 1
ATOM 2213 C C . PHE A 1 285 ? 19.409 21.453 -20.063 1.00 68.69 285 PHE A C 1
ATOM 2215 O O . PHE A 1 285 ? 19.461 22.517 -20.681 1.00 68.69 285 PHE A O 1
ATOM 2222 N N . ASP A 1 286 ? 19.451 20.273 -20.688 1.00 62.25 286 ASP A N 1
ATOM 2223 C CA . ASP A 1 286 ? 19.402 20.146 -22.149 1.00 62.25 286 ASP A CA 1
ATOM 2224 C C . ASP A 1 286 ? 17.938 20.211 -22.636 1.00 62.25 286 ASP A C 1
ATOM 2226 O O . ASP A 1 286 ? 17.061 19.483 -22.170 1.00 62.25 286 ASP A O 1
ATOM 2230 N N . MET A 1 287 ? 17.637 21.107 -23.580 1.00 61.03 287 MET A N 1
ATOM 2231 C CA . MET A 1 287 ? 16.270 21.364 -24.075 1.00 61.03 287 MET A CA 1
ATOM 2232 C C . MET A 1 287 ? 15.796 20.360 -25.141 1.00 61.03 287 MET A C 1
ATOM 2234 O O . MET A 1 287 ? 14.829 20.624 -25.865 1.00 61.03 287 MET A O 1
ATOM 2238 N N . LYS A 1 288 ? 16.497 19.236 -25.302 1.00 57.28 288 LYS A N 1
ATOM 2239 C CA . LYS A 1 288 ? 16.341 18.375 -26.477 1.00 57.28 288 LYS A CA 1
ATOM 2240 C C . LYS A 1 288 ? 15.143 17.440 -26.443 1.00 57.28 288 LYS A C 1
ATOM 2242 O O . LYS A 1 288 ? 14.603 17.188 -27.519 1.00 57.28 288 LYS A O 1
ATOM 2247 N N . ASP A 1 289 ? 14.697 16.976 -25.277 1.00 59.06 289 ASP A N 1
ATOM 2248 C CA . ASP A 1 289 ? 13.646 15.957 -25.226 1.00 59.06 289 ASP A CA 1
ATOM 2249 C C . ASP A 1 289 ? 12.267 16.498 -24.808 1.00 59.06 289 ASP A C 1
ATOM 2251 O O . ASP A 1 289 ? 12.115 17.273 -23.860 1.00 59.06 289 ASP A O 1
ATOM 2255 N N . ARG A 1 290 ? 11.235 16.115 -25.572 1.00 65.31 290 ARG A N 1
ATOM 2256 C CA . ARG A 1 290 ? 9.837 16.571 -25.419 1.00 65.31 290 ARG A CA 1
ATOM 2257 C C . ARG A 1 290 ? 8.871 15.437 -25.075 1.00 65.31 290 ARG A C 1
ATOM 2259 O O . ARG A 1 290 ? 7.668 15.687 -24.991 1.00 65.31 290 ARG A O 1
ATOM 2266 N N . ALA A 1 291 ? 9.358 14.215 -24.861 1.00 67.44 291 ALA A N 1
ATOM 2267 C CA . ALA A 1 291 ? 8.517 13.042 -24.606 1.00 67.44 291 ALA A CA 1
ATOM 2268 C C . ALA A 1 291 ? 7.603 13.172 -23.363 1.00 67.44 291 ALA A C 1
ATOM 2270 O O . ALA A 1 291 ? 6.546 12.541 -23.302 1.00 67.44 291 ALA A O 1
ATOM 2271 N N . ASP A 1 292 ? 7.961 14.028 -22.399 1.00 74.38 292 ASP A N 1
ATOM 2272 C CA . ASP A 1 292 ? 7.267 14.159 -21.104 1.00 74.38 292 ASP A CA 1
ATOM 2273 C C . ASP A 1 292 ? 6.210 15.276 -21.057 1.00 74.38 292 ASP A C 1
ATOM 2275 O O . ASP A 1 292 ? 5.465 15.412 -20.083 1.00 74.38 292 ASP A O 1
ATOM 2279 N N . TRP A 1 293 ? 6.060 16.044 -22.142 1.00 76.38 293 TRP A N 1
ATOM 2280 C CA . TRP A 1 293 ? 5.107 17.159 -22.226 1.00 76.38 293 TRP A CA 1
ATOM 2281 C C . TRP A 1 293 ? 3.639 16.777 -21.956 1.00 76.38 293 TRP A C 1
ATOM 2283 O O . TRP A 1 293 ? 2.956 17.525 -21.251 1.00 76.38 293 TRP A O 1
ATOM 2293 N N . PRO A 1 294 ? 3.126 15.625 -22.441 1.00 83.94 294 PRO A N 1
ATOM 2294 C CA . PRO A 1 294 ? 1.766 15.194 -22.127 1.00 83.94 294 PRO A CA 1
ATOM 2295 C C . PRO A 1 294 ? 1.541 14.959 -20.627 1.00 83.94 294 PRO A C 1
ATOM 2297 O O . PRO A 1 294 ? 0.500 15.344 -20.100 1.00 83.94 294 PRO A O 1
ATOM 2300 N N . LEU A 1 295 ? 2.521 14.378 -19.924 1.00 82.06 295 LEU A N 1
ATOM 2301 C CA . LEU A 1 295 ? 2.443 14.127 -18.479 1.00 82.06 295 LEU A CA 1
ATOM 2302 C C . LEU A 1 295 ? 2.426 15.437 -17.687 1.00 82.06 295 LEU A C 1
ATOM 2304 O O . LEU A 1 295 ? 1.609 15.610 -16.783 1.00 82.06 295 LEU A O 1
ATOM 2308 N N . ILE A 1 296 ? 3.271 16.392 -18.080 1.00 82.62 296 ILE A N 1
ATOM 2309 C CA . ILE A 1 296 ? 3.300 17.735 -17.489 1.00 82.62 296 ILE A CA 1
ATOM 2310 C C . ILE A 1 296 ? 1.948 18.431 -17.688 1.00 82.62 296 ILE A C 1
ATOM 2312 O O . ILE A 1 296 ? 1.401 18.993 -16.740 1.00 82.62 296 ILE A O 1
ATOM 2316 N N . GLY A 1 297 ? 1.369 18.334 -18.890 1.00 84.19 297 GLY A N 1
ATOM 2317 C CA . GLY A 1 297 ? 0.029 18.844 -19.179 1.00 84.19 297 GLY A CA 1
ATOM 2318 C C . GLY A 1 297 ? -1.047 18.239 -18.272 1.00 84.19 297 GLY A C 1
ATOM 2319 O O . GLY A 1 297 ? -1.897 18.971 -17.763 1.00 84.19 297 GLY A O 1
ATOM 2320 N N . VAL A 1 298 ? -0.980 16.931 -17.997 1.00 86.38 298 VAL A N 1
ATOM 2321 C CA . VAL A 1 298 ? -1.894 16.257 -17.059 1.00 86.38 298 VAL A CA 1
ATOM 2322 C C . VAL A 1 298 ? -1.733 16.797 -15.636 1.00 86.38 298 VAL A C 1
ATOM 2324 O O . VAL A 1 298 ? -2.736 17.111 -14.997 1.00 86.38 298 VAL A O 1
ATOM 2327 N N . TYR A 1 299 ? -0.508 16.965 -15.131 1.00 86.44 299 TYR A N 1
ATOM 2328 C CA . TYR A 1 299 ? -0.297 17.507 -13.783 1.00 86.44 299 TYR A CA 1
ATOM 2329 C C . TYR A 1 299 ? -0.750 18.961 -13.647 1.00 86.44 299 TYR A C 1
ATOM 2331 O O . TYR A 1 299 ? -1.368 19.318 -12.641 1.00 86.44 299 TYR A O 1
ATOM 2339 N N . ILE A 1 300 ? -0.520 19.785 -14.673 1.00 86.12 300 ILE A N 1
ATOM 2340 C CA . ILE A 1 300 ? -1.035 21.158 -14.718 1.00 86.12 300 ILE A CA 1
ATOM 2341 C C . ILE A 1 300 ? -2.564 21.146 -14.696 1.00 86.12 300 ILE A C 1
ATOM 2343 O O . ILE A 1 300 ? -3.159 21.861 -13.892 1.00 86.12 300 ILE A O 1
ATOM 2347 N N . ALA A 1 301 ? -3.204 20.29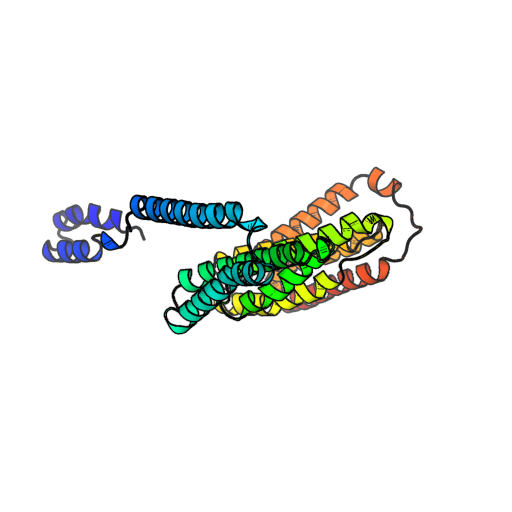3 -15.502 1.00 87.69 301 ALA A N 1
ATOM 2348 C CA . ALA A 1 301 ? -4.657 20.158 -15.512 1.00 87.69 301 ALA A CA 1
ATOM 2349 C C . ALA A 1 301 ? -5.207 19.729 -14.141 1.00 87.69 301 ALA A C 1
ATOM 2351 O O . ALA A 1 301 ? -6.184 20.311 -13.673 1.00 87.69 301 ALA A O 1
ATOM 2352 N N . ILE A 1 302 ? -4.556 18.777 -13.459 1.00 86.88 302 ILE A N 1
ATOM 2353 C CA . ILE A 1 302 ? -4.910 18.373 -12.087 1.00 86.88 302 ILE A CA 1
ATOM 2354 C C . ILE A 1 302 ? -4.812 19.568 -11.131 1.00 86.88 302 ILE A C 1
ATOM 2356 O O . ILE A 1 302 ? -5.752 19.820 -10.377 1.00 86.88 302 ILE A O 1
ATOM 2360 N N . GLY A 1 303 ? -3.719 20.335 -11.193 1.00 82.62 303 GLY A N 1
ATOM 2361 C CA . GLY A 1 303 ? -3.538 21.550 -10.396 1.00 82.62 303 GLY A CA 1
ATOM 2362 C C . GLY A 1 303 ? -4.619 22.600 -10.655 1.00 82.62 303 GLY A C 1
ATOM 2363 O O . GLY A 1 303 ? -5.202 23.137 -9.713 1.00 82.62 303 GLY A O 1
ATOM 2364 N N . THR A 1 304 ? -4.950 22.858 -11.924 1.00 84.12 304 THR A N 1
ATOM 2365 C CA . THR A 1 304 ? -5.999 23.815 -12.308 1.00 84.12 304 THR A CA 1
ATOM 2366 C C . THR A 1 304 ? -7.381 23.359 -11.844 1.00 84.12 304 THR A C 1
ATOM 2368 O O . THR A 1 304 ? -8.130 24.155 -11.284 1.00 84.12 304 THR A O 1
ATOM 2371 N N . VAL A 1 305 ? -7.724 22.081 -12.021 1.00 86.44 305 VAL A N 1
ATOM 2372 C CA . VAL A 1 305 ? -9.004 21.526 -11.557 1.00 86.44 305 VAL A CA 1
ATOM 2373 C C . VAL A 1 305 ? -9.101 21.600 -10.035 1.00 86.44 305 VAL A C 1
ATOM 2375 O O . VAL A 1 305 ? -10.122 22.051 -9.520 1.00 86.44 305 VAL A O 1
ATOM 2378 N N . ALA A 1 306 ? -8.042 21.228 -9.311 1.00 83.38 306 ALA A N 1
ATOM 2379 C CA . ALA A 1 306 ? -7.997 21.342 -7.855 1.00 83.38 306 ALA A CA 1
ATOM 2380 C C . ALA A 1 306 ? -8.193 22.795 -7.397 1.00 83.38 306 ALA A C 1
ATOM 2382 O O . ALA A 1 306 ? -8.952 23.046 -6.463 1.00 83.38 306 ALA A O 1
ATOM 2383 N N . TYR A 1 307 ? -7.576 23.756 -8.092 1.00 83.94 307 TYR A N 1
ATOM 2384 C CA . TYR A 1 307 ? -7.753 25.182 -7.826 1.00 83.94 307 TYR A CA 1
ATOM 2385 C C . TYR A 1 307 ? -9.191 25.651 -8.065 1.00 83.94 307 TYR A C 1
ATOM 2387 O O . TYR A 1 307 ? -9.759 26.308 -7.199 1.00 83.94 307 TYR A O 1
ATOM 2395 N N . VAL A 1 308 ? -9.808 25.275 -9.189 1.00 84.31 308 VAL A N 1
ATOM 2396 C CA . VAL A 1 308 ? -11.203 25.631 -9.510 1.00 84.31 308 VAL A CA 1
ATOM 2397 C C . VAL A 1 308 ? -12.192 25.000 -8.529 1.00 84.31 308 VAL A C 1
ATOM 2399 O O . VAL A 1 308 ? -13.201 25.611 -8.187 1.00 84.31 308 VAL A O 1
ATOM 2402 N N . LEU A 1 309 ? -11.937 23.774 -8.071 1.00 81.50 309 LEU A N 1
ATOM 2403 C CA . LEU A 1 309 ? -12.773 23.120 -7.065 1.00 81.50 309 LEU A CA 1
ATOM 2404 C C . LEU A 1 309 ? -12.637 23.804 -5.703 1.00 81.50 309 LEU A C 1
ATOM 2406 O O . LEU A 1 309 ? -13.647 24.064 -5.057 1.00 81.50 309 LEU A O 1
ATOM 2410 N N . ALA A 1 310 ? -11.410 24.138 -5.299 1.00 76.75 310 ALA A N 1
ATOM 2411 C CA . ALA A 1 310 ? -11.149 24.833 -4.046 1.00 76.75 310 ALA A CA 1
ATOM 2412 C C . ALA A 1 310 ? -11.660 26.283 -4.059 1.00 76.75 310 ALA A C 1
ATOM 2414 O O . ALA A 1 310 ? -12.133 26.764 -3.039 1.00 76.75 310 ALA A O 1
ATOM 2415 N N . SER A 1 311 ? -11.620 26.996 -5.188 1.00 74.88 311 SER A N 1
ATOM 2416 C CA . SER A 1 311 ? -12.111 28.381 -5.267 1.00 74.88 311 SER A CA 1
ATOM 2417 C C . SER A 1 311 ? -13.633 28.504 -5.146 1.00 74.88 311 SER A C 1
ATOM 2419 O O . SER A 1 311 ? -14.134 29.588 -4.874 1.00 74.88 311 SER A O 1
ATOM 2421 N N . ARG A 1 312 ? -14.377 27.401 -5.308 1.00 75.31 312 ARG A N 1
ATOM 2422 C CA . ARG A 1 312 ? -15.830 27.354 -5.070 1.00 75.31 312 ARG A CA 1
ATOM 2423 C C . ARG A 1 312 ? -16.201 27.248 -3.593 1.00 75.31 312 ARG A C 1
ATOM 2425 O O . ARG A 1 312 ? -17.329 27.564 -3.237 1.00 75.31 312 ARG A O 1
ATOM 2432 N N . THR A 1 313 ? -15.290 26.749 -2.765 1.00 67.62 313 THR A N 1
ATOM 2433 C CA . THR A 1 313 ? -15.505 26.484 -1.333 1.00 67.62 313 THR A CA 1
ATOM 2434 C C . THR A 1 313 ? -14.698 27.415 -0.435 1.00 67.62 313 THR A C 1
ATOM 2436 O O . THR A 1 313 ? -14.990 27.521 0.753 1.00 67.62 313 THR A O 1
ATOM 2439 N N . ARG A 1 314 ? -13.674 28.074 -0.980 1.00 61.53 314 ARG A N 1
ATOM 2440 C CA . ARG A 1 314 ? -12.724 28.903 -0.244 1.00 61.53 314 ARG A CA 1
ATOM 2441 C C . ARG A 1 314 ? -13.020 30.383 -0.463 1.00 61.53 314 ARG A C 1
ATOM 2443 O O . ARG A 1 314 ? -12.918 30.861 -1.588 1.00 61.53 314 ARG A O 1
ATOM 2450 N N . GLU A 1 315 ? -13.258 31.117 0.619 1.00 57.38 315 GLU A N 1
ATOM 2451 C CA . GLU A 1 315 ? -13.029 32.563 0.639 1.00 57.38 315 GLU A CA 1
ATOM 2452 C C . GLU A 1 315 ? -11.507 32.796 0.756 1.00 57.38 315 GLU A C 1
ATOM 2454 O O . GLU A 1 315 ? -10.865 32.299 1.694 1.00 57.38 315 GLU A O 1
ATOM 2459 N N . PRO A 1 316 ? -10.858 33.447 -0.227 1.00 50.38 316 PRO A N 1
ATOM 2460 C CA . PRO A 1 316 ? -9.423 33.683 -0.170 1.00 50.38 316 PRO A CA 1
ATOM 2461 C C . PRO A 1 316 ? -9.060 34.532 1.059 1.00 50.38 316 PRO A C 1
ATOM 2463 O O . PRO A 1 316 ? -9.657 35.574 1.293 1.00 50.38 316 PRO A O 1
ATOM 2466 N N . PHE A 1 317 ? -8.029 34.110 1.799 1.00 51.62 317 PHE A N 1
ATOM 2467 C CA . PHE A 1 317 ? -7.424 34.841 2.929 1.00 51.62 317 PHE A CA 1
ATOM 2468 C C . PHE A 1 317 ? -8.256 35.002 4.208 1.00 51.62 317 PHE A C 1
ATOM 2470 O O . PHE A 1 317 ? -7.767 35.641 5.136 1.00 51.62 317 PHE A O 1
ATOM 2477 N N . GLU A 1 318 ? -9.436 34.390 4.331 1.00 52.50 318 GLU A N 1
ATOM 2478 C CA . GLU A 1 318 ? -10.222 34.594 5.551 1.00 52.50 318 GLU A CA 1
ATOM 2479 C C . GLU A 1 318 ? -9.628 33.899 6.788 1.00 52.50 318 GLU A C 1
ATOM 2481 O O . GLU A 1 318 ? -9.605 34.524 7.848 1.00 52.50 318 GLU A O 1
ATOM 2486 N N . ARG A 1 319 ? -9.125 32.647 6.706 1.00 55.38 319 ARG A N 1
ATOM 2487 C CA . ARG A 1 319 ? -8.590 31.898 7.875 1.00 55.38 319 ARG A CA 1
ATOM 2488 C C . ARG A 1 319 ? -7.541 30.829 7.511 1.00 55.38 319 ARG A C 1
ATOM 2490 O O . ARG A 1 319 ? -7.700 30.077 6.551 1.00 55.38 319 ARG A O 1
ATOM 2497 N N . TRP A 1 320 ? -6.477 30.734 8.313 1.00 46.56 320 TRP A N 1
ATOM 2498 C CA . TRP A 1 320 ? -5.427 29.698 8.285 1.00 46.56 320 TRP A CA 1
ATOM 2499 C C . TRP A 1 320 ? -5.448 28.947 9.632 1.00 46.56 320 TRP A C 1
ATOM 2501 O O . TRP A 1 320 ? -5.465 29.638 10.649 1.00 46.56 320 TRP A O 1
ATOM 2511 N N . PRO A 1 321 ? -5.421 27.596 9.724 1.00 55.41 321 PRO A N 1
ATOM 2512 C CA . PRO A 1 321 ? -5.316 26.573 8.681 1.00 55.41 321 PRO A CA 1
ATOM 2513 C C . PRO A 1 321 ? -6.580 25.693 8.501 1.00 55.41 321 PRO A C 1
ATOM 2515 O O . PRO A 1 321 ? -6.498 24.672 7.824 1.00 55.41 321 PRO A O 1
ATOM 2518 N N . TYR A 1 322 ? -7.738 26.051 9.070 1.00 51.53 322 TYR A N 1
ATOM 2519 C CA . TYR A 1 322 ? -8.977 25.261 8.961 1.00 51.53 322 TYR A CA 1
ATOM 2520 C C . TYR A 1 322 ? -10.170 26.110 8.487 1.00 51.53 322 TYR A C 1
ATOM 2522 O O . TYR A 1 322 ? -10.318 27.241 8.954 1.00 51.53 322 TYR A O 1
ATOM 2530 N N . PRO A 1 323 ? -11.044 25.586 7.605 1.00 42.12 323 PRO A N 1
ATOM 2531 C CA . PRO A 1 323 ? -12.425 26.045 7.514 1.00 42.12 323 PRO A CA 1
ATOM 2532 C C . PRO A 1 323 ? -13.218 25.441 8.690 1.00 42.12 323 PRO A C 1
ATOM 2534 O O . PRO A 1 323 ? -13.240 24.222 8.848 1.00 42.12 323 PRO A O 1
ATOM 2537 N N . GLU A 1 324 ? -13.822 26.269 9.544 1.00 46.62 324 GLU A N 1
ATOM 2538 C CA . GLU A 1 324 ? -14.774 25.794 10.563 1.00 46.62 324 GLU A CA 1
ATOM 2539 C C . GLU A 1 324 ? -16.162 25.596 9.937 1.00 46.62 324 GLU A C 1
ATOM 2541 O O . GLU A 1 324 ? -16.613 26.445 9.164 1.00 46.62 324 GLU A O 1
ATOM 2546 N N . GLY A 1 325 ? -16.831 24.493 10.301 1.00 44.22 325 GLY A N 1
ATOM 2547 C CA . GLY A 1 325 ? -18.201 24.143 9.900 1.00 44.22 325 GLY A CA 1
ATOM 2548 C C . GLY A 1 325 ? -18.386 22.664 9.592 1.00 44.22 325 GLY A C 1
ATOM 2549 O O . GLY A 1 325 ? -18.204 22.286 8.413 1.00 44.22 325 GLY A O 1
#

pLDDT: mean 84.68, std 12.35, range [42.12, 97.69]